Protein AF-0000000083104602 (afdb_homodimer)

Sequence (356 aa):
MKKVLLKNNNKLLIRETRKEDAKKLINYIQEISVQSDFLTFGRGEFNISVEDEEKMLENILNSNNNLNIIALIDNKIVGNLTFRGGHRPRIKHTGEFGVSVLKEYWCIGIGKELVKHLITWAEDGDIIKKINLRVREDNTKAIELYKKLGFKKEGIITRDLYLNGKYYSSIQMGLELDMKKVLLKNNNKLLIRETRKEDAKKLINYIQEISVQSDFLTFGRGEFNISVEDEEKMLENILNSNNNLNIIALIDNKIVGNLTFRGGHRPRIKHTGEFGVSVLKEYWCIGIGKELVKHLITWAEDGDIIKKINLRVREDNTKAIELYKKLGFKKEGIITRDLYLNGKYYSSIQMGLELD

Solvent-accessible surface area (backbone atoms only — not comparable to full-atom values): 19112 Å² total; per-residue (Å²): 124,45,79,41,77,37,82,85,69,45,61,35,38,37,37,70,61,50,49,85,43,28,57,61,48,52,53,44,52,58,54,42,20,72,68,43,89,83,52,70,48,43,71,84,63,78,81,72,52,56,67,56,41,22,54,48,40,45,53,34,66,74,38,87,50,36,45,47,34,36,30,26,48,94,86,36,73,47,29,39,36,42,36,48,34,38,93,36,85,29,26,31,34,25,32,39,44,51,73,51,60,37,70,94,57,59,94,44,52,56,68,59,53,54,51,50,48,52,52,50,53,34,65,76,43,90,52,50,36,27,48,32,37,71,40,52,65,82,46,55,71,60,52,51,51,42,44,74,72,60,34,39,83,33,32,49,43,70,55,52,34,46,56,95,93,38,70,35,38,23,33,33,31,37,35,80,50,135,122,46,79,42,78,38,82,87,69,46,61,35,37,37,36,71,61,49,47,87,43,26,59,62,49,54,53,44,52,56,55,43,20,73,67,42,88,83,53,70,49,43,71,83,63,76,82,73,53,55,69,57,42,22,52,49,41,46,54,33,67,74,39,86,52,35,45,46,35,35,30,26,48,93,86,35,75,46,30,42,39,43,36,48,32,39,93,36,84,30,28,32,35,22,33,40,44,53,75,51,61,38,71,95,56,59,92,45,53,56,69,58,55,53,52,50,47,52,53,51,53,34,65,73,41,91,52,48,37,28,46,30,37,71,41,51,64,83,43,54,70,60,52,52,51,41,42,76,74,60,35,38,83,32,32,48,43,69,53,54,34,46,56,95,93,38,71,36,38,23,33,31,32,38,32,81,52,133

Organism: NCBI:txid1720316

Structure (mmCIF, N/CA/C/O backbone):
data_AF-0000000083104602-model_v1
#
loop_
_entity.id
_entity.type
_entity.pdbx_description
1 polymer N-acetyltransferase
#
loop_
_atom_site.group_PDB
_atom_site.id
_atom_site.type_symbol
_atom_site.label_atom_id
_atom_site.label_alt_id
_atom_site.label_comp_id
_atom_site.label_asym_id
_atom_site.label_entity_id
_atom_site.label_seq_id
_atom_site.pdbx_PDB_ins_code
_atom_site.Cartn_x
_atom_site.Cartn_y
_atom_site.Cartn_z
_atom_site.occupancy
_atom_site.B_iso_or_equiv
_atom_site.auth_seq_id
_atom_site.auth_comp_id
_atom_site.auth_asym_id
_atom_site.auth_atom_id
_atom_site.pdbx_PDB_model_num
ATOM 1 N N . MET A 1 1 ? 14.141 -17.469 -18.375 1 73.38 1 MET A N 1
ATOM 2 C CA . MET A 1 1 ? 13.219 -18.594 -18.5 1 73.38 1 MET A CA 1
ATOM 3 C C . MET A 1 1 ? 13.734 -19.812 -17.734 1 73.38 1 MET A C 1
ATOM 5 O O . MET A 1 1 ? 14.93 -20.109 -17.781 1 73.38 1 MET A O 1
ATOM 9 N N . LYS A 1 2 ? 12.859 -20.312 -16.75 1 81.81 2 LYS A N 1
ATOM 10 C CA . LYS A 1 2 ? 13.258 -21.453 -15.922 1 81.81 2 LYS A CA 1
ATOM 11 C C . LYS A 1 2 ? 12.312 -22.625 -16.109 1 81.81 2 LYS A C 1
ATOM 13 O O . LYS A 1 2 ? 11.094 -22.453 -16.156 1 81.81 2 LYS A O 1
ATOM 18 N N . LYS A 1 3 ? 12.883 -23.75 -16.344 1 82.62 3 LYS A N 1
ATOM 19 C CA . LYS A 1 3 ? 12.109 -24.984 -16.438 1 82.62 3 LYS A CA 1
ATOM 20 C C . LYS A 1 3 ? 12.281 -25.828 -15.188 1 82.62 3 LYS A C 1
ATOM 22 O O . LYS A 1 3 ? 13.398 -25.984 -14.688 1 82.62 3 LYS A O 1
ATOM 27 N N . VAL A 1 4 ? 11.125 -26.172 -14.664 1 84.06 4 VAL A N 1
ATOM 28 C CA . VAL A 1 4 ? 11.156 -26.953 -13.43 1 84.06 4 VAL A CA 1
ATOM 29 C C . VAL A 1 4 ? 10.273 -28.188 -13.57 1 84.06 4 VAL A C 1
ATOM 31 O O . VAL A 1 4 ? 9.18 -28.125 -14.141 1 84.06 4 VAL A O 1
ATOM 34 N N . LEU A 1 5 ? 10.797 -29.297 -13.156 1 80.25 5 LEU A N 1
ATOM 35 C CA . LEU A 1 5 ? 9.992 -30.516 -13.078 1 80.25 5 LEU A CA 1
ATOM 36 C C . LEU A 1 5 ? 9.211 -30.562 -11.766 1 80.25 5 LEU A C 1
ATOM 38 O O . LEU A 1 5 ? 9.805 -30.516 -10.688 1 80.25 5 LEU A O 1
ATOM 42 N N . LEU A 1 6 ? 7.922 -30.703 -11.844 1 83.44 6 LEU A N 1
ATOM 43 C CA . LEU A 1 6 ? 7.051 -30.656 -10.672 1 83.44 6 LEU A CA 1
ATOM 44 C C . LEU A 1 6 ? 6.922 -32.031 -10.031 1 83.44 6 LEU A C 1
ATOM 46 O O . LEU A 1 6 ? 7.438 -33.031 -10.562 1 83.44 6 LEU A O 1
ATOM 50 N N . LYS A 1 7 ? 6.246 -32.062 -8.891 1 74.81 7 LYS A N 1
ATOM 51 C CA . LYS A 1 7 ? 6.051 -33.312 -8.148 1 74.81 7 LYS A CA 1
ATOM 52 C C . LYS A 1 7 ? 5.234 -34.312 -8.961 1 74.81 7 LYS A C 1
ATOM 54 O O . LYS A 1 7 ? 5.41 -35.531 -8.82 1 74.81 7 LYS A O 1
ATOM 59 N N . ASN A 1 8 ? 4.375 -33.844 -9.906 1 75.62 8 ASN A N 1
ATOM 60 C CA . ASN A 1 8 ? 3.537 -34.75 -10.695 1 75.62 8 ASN A CA 1
ATOM 61 C C . ASN A 1 8 ? 4.156 -35.031 -12.055 1 75.62 8 ASN A C 1
ATOM 63 O O . ASN A 1 8 ? 3.477 -35.562 -12.953 1 75.62 8 ASN A O 1
ATOM 67 N N . ASN A 1 9 ? 5.355 -34.562 -12.281 1 77.44 9 ASN A N 1
ATOM 68 C CA . ASN A 1 9 ? 6.168 -34.844 -13.461 1 77.44 9 ASN A CA 1
ATOM 69 C C . ASN A 1 9 ? 5.828 -33.906 -14.617 1 77.44 9 ASN A C 1
ATOM 71 O O . ASN A 1 9 ? 6.27 -34.125 -15.75 1 77.44 9 ASN A O 1
ATOM 75 N N . ASN A 1 10 ? 5.02 -32.969 -14.289 1 83.06 10 ASN A N 1
ATOM 76 C CA . ASN A 1 10 ? 4.777 -31.938 -15.297 1 83.06 10 ASN A CA 1
ATOM 77 C C . ASN A 1 10 ? 5.945 -30.969 -15.398 1 83.06 10 ASN A C 1
ATOM 79 O O . ASN A 1 10 ? 6.609 -30.688 -14.398 1 83.06 10 ASN A O 1
ATOM 83 N N . LYS A 1 11 ? 6.098 -30.562 -16.672 1 89.31 11 LYS A N 1
ATOM 84 C CA . LYS A 1 11 ? 7.133 -29.547 -16.906 1 89.31 11 LYS A CA 1
ATOM 85 C C . LYS A 1 11 ? 6.582 -28.141 -16.703 1 89.31 11 LYS A C 1
ATOM 87 O O . LYS A 1 11 ? 5.621 -27.75 -17.375 1 89.31 11 LYS A O 1
ATOM 92 N N . LEU A 1 12 ? 7.133 -27.484 -15.82 1 94 12 LEU A N 1
ATOM 93 C CA . LEU A 1 12 ? 6.734 -26.125 -15.5 1 94 12 LEU A CA 1
ATOM 94 C C . LEU A 1 12 ? 7.707 -25.125 -16.109 1 94 12 LEU A C 1
ATOM 96 O O . LEU A 1 12 ? 8.922 -25.25 -15.961 1 94 12 LEU A O 1
ATOM 100 N N . LEU A 1 13 ? 7.16 -24.203 -16.891 1 96.19 13 LEU A N 1
ATOM 101 C CA . LEU A 1 13 ? 7.941 -23.078 -17.406 1 96.19 13 LEU A CA 1
ATOM 102 C C . LEU A 1 13 ? 7.59 -21.781 -16.672 1 96.19 13 LEU A C 1
ATOM 104 O O . LEU A 1 13 ? 6.41 -21.453 -16.547 1 96.19 13 LEU A O 1
ATOM 108 N N . ILE A 1 14 ? 8.602 -21.109 -16.125 1 97.88 14 ILE A N 1
ATOM 109 C CA . ILE A 1 14 ? 8.406 -19.797 -15.492 1 97.88 14 ILE A CA 1
ATOM 110 C C . ILE A 1 14 ? 9.156 -18.734 -16.281 1 97.88 14 ILE A C 1
ATOM 112 O O . ILE A 1 14 ? 10.336 -18.891 -16.578 1 97.88 14 ILE A O 1
ATOM 116 N N . ARG A 1 15 ? 8.477 -17.688 -16.625 1 97.5 15 ARG A N 1
ATOM 117 C CA . ARG A 1 15 ? 9.117 -16.594 -17.344 1 97.5 15 ARG A CA 1
ATOM 118 C C . ARG A 1 15 ? 8.422 -15.266 -17.047 1 97.5 15 ARG A C 1
ATOM 120 O O . ARG A 1 15 ? 7.305 -15.242 -16.531 1 97.5 15 ARG A O 1
ATOM 127 N N . GLU A 1 16 ? 9.086 -14.18 -17.375 1 97.94 16 GLU A N 1
ATOM 128 C CA . GLU A 1 16 ? 8.477 -12.852 -17.297 1 97.94 16 GLU A CA 1
ATOM 129 C C . GLU A 1 16 ? 7.367 -12.688 -18.328 1 97.94 16 GLU A C 1
ATOM 131 O O . GLU A 1 16 ? 7.41 -13.305 -19.391 1 97.94 16 GLU A O 1
ATOM 136 N N . THR A 1 17 ? 6.422 -11.906 -17.984 1 98.19 17 THR A N 1
ATOM 137 C CA . THR A 1 17 ? 5.32 -11.633 -18.891 1 98.19 17 THR A CA 1
ATOM 138 C C . THR A 1 17 ? 5.777 -10.719 -20.031 1 98.19 17 THR A C 1
ATOM 140 O O . THR A 1 17 ? 6.734 -9.961 -19.875 1 98.19 17 THR A O 1
ATOM 143 N N . ARG A 1 18 ? 5.137 -10.922 -21.172 1 96.62 18 ARG A N 1
ATOM 144 C CA . ARG A 1 18 ? 5.242 -10.039 -22.328 1 96.62 18 ARG A CA 1
ATOM 145 C C . ARG A 1 18 ? 3.895 -9.398 -22.656 1 96.62 18 ARG A C 1
ATOM 147 O O . ARG A 1 18 ? 2.854 -9.852 -22.172 1 96.62 18 ARG A O 1
ATOM 154 N N . LYS A 1 19 ? 4.023 -8.32 -23.422 1 96.56 19 LYS A N 1
ATOM 155 C CA . LYS A 1 19 ? 2.797 -7.605 -23.781 1 96.56 19 LYS A CA 1
ATOM 156 C C . LYS A 1 19 ? 1.779 -8.547 -24.422 1 96.56 19 LYS A C 1
ATOM 158 O O . LYS A 1 19 ? 0.574 -8.398 -24.203 1 96.56 19 LYS A O 1
ATOM 163 N N . GLU A 1 20 ? 2.209 -9.539 -25.141 1 96.94 20 GLU A N 1
ATOM 164 C CA . GLU A 1 20 ? 1.352 -10.461 -25.875 1 96.94 20 GLU A CA 1
ATOM 165 C C . GLU A 1 20 ? 0.63 -11.414 -24.938 1 96.94 20 GLU A C 1
ATOM 167 O O . GLU A 1 20 ? -0.322 -12.094 -25.328 1 96.94 20 GLU A O 1
ATOM 172 N N . ASP A 1 21 ? 1.044 -11.484 -23.688 1 98 21 ASP A N 1
ATOM 173 C CA . ASP A 1 21 ? 0.425 -12.367 -22.719 1 98 21 ASP A CA 1
ATOM 174 C C . ASP A 1 21 ? -0.833 -11.734 -22.125 1 98 21 ASP A C 1
ATOM 176 O O . ASP A 1 21 ? -1.572 -12.383 -21.375 1 98 21 ASP A O 1
ATOM 180 N N . ALA A 1 22 ? -1.147 -10.492 -22.453 1 98.12 22 ALA A N 1
ATOM 181 C CA . ALA A 1 22 ? -2.152 -9.68 -21.766 1 98.12 22 ALA A CA 1
ATOM 182 C C . ALA A 1 22 ? -3.504 -10.383 -21.75 1 98.12 22 ALA A C 1
ATOM 184 O O . ALA A 1 22 ? -4.109 -10.547 -20.688 1 98.12 22 ALA A O 1
ATOM 185 N N . LYS A 1 23 ? -3.955 -10.844 -22.875 1 97.56 23 LYS A N 1
ATOM 186 C CA . LYS A 1 23 ? -5.27 -11.477 -22.953 1 97.56 23 LYS A CA 1
ATOM 187 C C . LYS A 1 23 ? -5.324 -12.758 -22.125 1 97.56 23 LYS A C 1
ATOM 189 O O . LYS A 1 23 ? -6.27 -12.969 -21.359 1 97.56 23 LYS A O 1
ATOM 194 N N . LYS A 1 24 ? -4.34 -13.617 -22.266 1 98 24 LYS A N 1
ATOM 195 C CA . LYS A 1 24 ? -4.285 -14.867 -21.516 1 98 24 LYS A CA 1
ATOM 196 C C . LYS A 1 24 ? -4.219 -14.602 -20.016 1 98 24 LYS A C 1
ATOM 198 O O . LYS A 1 24 ? -4.801 -15.352 -19.219 1 98 24 LYS A O 1
ATOM 203 N N . LEU A 1 25 ? -3.496 -13.578 -19.688 1 97.88 25 LEU A N 1
ATOM 204 C CA . LEU A 1 25 ? -3.359 -13.234 -18.281 1 97.88 25 LEU A CA 1
ATOM 205 C C . LEU A 1 25 ? -4.688 -12.75 -17.703 1 97.88 25 LEU A C 1
ATOM 207 O O . LEU A 1 25 ? -5.059 -13.125 -16.594 1 97.88 25 LEU A O 1
ATOM 211 N N . ILE A 1 26 ? -5.406 -11.93 -18.438 1 97 26 ILE A N 1
ATOM 212 C CA . ILE A 1 26 ? -6.719 -11.461 -18.016 1 97 26 ILE A CA 1
ATOM 213 C C . ILE A 1 26 ? -7.648 -12.656 -17.812 1 97 26 ILE A C 1
ATOM 215 O O . ILE A 1 26 ? -8.359 -12.727 -16.797 1 97 26 ILE A O 1
ATOM 219 N N . ASN A 1 27 ? -7.648 -13.625 -18.719 1 96.31 27 ASN A N 1
ATOM 220 C CA . ASN A 1 27 ? -8.453 -14.836 -18.578 1 96.31 27 ASN A CA 1
ATOM 221 C C . ASN A 1 27 ? -8.078 -15.625 -17.328 1 96.31 27 ASN A C 1
ATOM 223 O O . ASN A 1 27 ? -8.953 -16.125 -16.625 1 96.31 27 ASN A O 1
ATOM 227 N N . TYR A 1 28 ? -6.844 -15.734 -17.156 1 97.5 28 TYR A N 1
ATOM 228 C CA . TYR A 1 28 ? -6.332 -16.422 -15.977 1 97.5 28 TYR A CA 1
ATOM 229 C C . TYR A 1 28 ? -6.848 -15.766 -14.703 1 97.5 28 TYR A C 1
ATOM 231 O O . TYR A 1 28 ? -7.32 -16.453 -13.789 1 97.5 28 TYR A O 1
ATOM 239 N N . ILE A 1 29 ? -6.723 -14.438 -14.594 1 96.62 29 ILE A N 1
ATOM 240 C CA . ILE A 1 29 ? -7.121 -13.68 -13.414 1 96.62 29 ILE A CA 1
ATOM 241 C C . ILE A 1 29 ? -8.617 -13.852 -13.18 1 96.62 29 ILE A C 1
ATOM 243 O O . ILE A 1 29 ? -9.055 -14.016 -12.039 1 96.62 29 ILE A O 1
ATOM 247 N N . GLN A 1 30 ? -9.398 -13.844 -14.211 1 94.25 30 GLN A N 1
ATOM 248 C CA . GLN A 1 30 ? -10.836 -14.07 -14.094 1 94.25 30 GLN A CA 1
ATOM 249 C C . GLN A 1 30 ? -11.125 -15.453 -13.531 1 94.25 30 GLN A C 1
ATOM 251 O O . GLN A 1 30 ? -12.023 -15.617 -12.695 1 94.25 30 GLN A O 1
ATOM 256 N N . GLU A 1 31 ? -10.367 -16.391 -13.938 1 95.31 31 GLU A N 1
ATOM 257 C CA . GLU A 1 31 ? -10.57 -17.766 -13.484 1 95.31 31 GLU A CA 1
ATOM 258 C C . GLU A 1 31 ? -10.234 -17.922 -12 1 95.31 31 GLU A C 1
ATOM 260 O O . GLU A 1 31 ? -10.992 -18.531 -11.242 1 95.31 31 GLU A O 1
ATOM 265 N N . ILE A 1 32 ? -9.148 -17.359 -11.602 1 95.38 32 ILE A N 1
ATOM 266 C CA . ILE A 1 32 ? -8.719 -17.547 -10.219 1 95.38 32 ILE A CA 1
ATOM 267 C C . ILE A 1 32 ? -9.625 -16.734 -9.289 1 95.38 32 ILE A C 1
ATOM 269 O O . ILE A 1 32 ? -9.75 -17.062 -8.109 1 95.38 32 ILE A O 1
ATOM 273 N N . SER A 1 33 ? -10.266 -15.688 -9.805 1 93.44 33 SER A N 1
ATOM 274 C CA . SER A 1 33 ? -11.086 -14.789 -9.008 1 93.44 33 SER A CA 1
ATOM 275 C C . SER A 1 33 ? -12.281 -15.516 -8.406 1 93.44 33 SER A C 1
ATOM 277 O O . SER A 1 33 ? -12.867 -15.062 -7.422 1 93.44 33 SER A O 1
ATOM 279 N N . VAL A 1 34 ? -12.609 -16.688 -8.914 1 92.69 34 VAL A N 1
ATOM 280 C CA . VAL A 1 34 ? -13.766 -17.422 -8.414 1 92.69 34 VAL A CA 1
ATOM 281 C C . VAL A 1 34 ? -13.297 -18.703 -7.707 1 92.69 34 VAL A C 1
ATOM 283 O O . VAL A 1 34 ? -14.117 -19.5 -7.254 1 92.69 34 VAL A O 1
ATOM 286 N N . GLN A 1 35 ? -11.992 -18.891 -7.684 1 92.31 35 GLN A N 1
ATOM 287 C CA . GLN A 1 35 ? -11.477 -20.141 -7.145 1 92.31 35 GLN A CA 1
ATOM 288 C C . GLN A 1 35 ? -10.891 -19.938 -5.75 1 92.31 35 GLN A C 1
ATOM 290 O O . GLN A 1 35 ? -10.641 -20.906 -5.027 1 92.31 35 GLN A O 1
ATOM 295 N N . SER A 1 36 ? -10.664 -18.703 -5.402 1 87.75 36 SER A N 1
ATOM 296 C CA . SER A 1 36 ? -9.945 -18.469 -4.152 1 87.75 36 SER A CA 1
ATOM 297 C C . SER A 1 36 ? -10.547 -17.297 -3.389 1 87.75 36 SER A C 1
ATOM 299 O O . SER A 1 36 ? -10.797 -16.234 -3.967 1 87.75 36 SER A O 1
ATOM 301 N N . ASP A 1 37 ? -10.656 -17.438 -2.064 1 89 37 ASP A N 1
ATOM 302 C CA . ASP A 1 37 ? -11.141 -16.375 -1.193 1 89 37 ASP A CA 1
ATOM 303 C C . ASP A 1 37 ? -9.984 -15.609 -0.559 1 89 37 ASP A C 1
ATOM 305 O O . ASP A 1 37 ? -10.195 -14.742 0.285 1 89 37 ASP A O 1
ATOM 309 N N . PHE A 1 38 ? -8.805 -15.883 -1 1 91.81 38 PHE A N 1
ATOM 310 C CA . PHE A 1 38 ? -7.629 -15.281 -0.377 1 91.81 38 PHE A CA 1
ATOM 311 C C . PHE A 1 38 ? -7.137 -14.094 -1.192 1 91.81 38 PHE A C 1
ATOM 313 O O . PHE A 1 38 ? -6.18 -13.422 -0.801 1 91.81 38 PHE A O 1
ATOM 320 N N . LEU A 1 39 ? -7.789 -13.828 -2.264 1 92.69 39 LEU A N 1
ATOM 321 C CA . LEU A 1 39 ? -7.414 -12.711 -3.117 1 92.69 39 LEU A CA 1
ATOM 322 C C . LEU A 1 39 ? -8.156 -11.438 -2.707 1 92.69 39 LEU A C 1
ATOM 324 O O . LEU A 1 39 ? -9.242 -11.508 -2.127 1 92.69 39 LEU A O 1
ATOM 328 N N . THR A 1 40 ? -7.609 -10.312 -3.084 1 93.44 40 THR A N 1
ATOM 329 C CA . THR A 1 40 ? -8.211 -9.031 -2.736 1 93.44 40 THR A CA 1
ATOM 330 C C . THR A 1 40 ? -9.367 -8.703 -3.676 1 93.44 40 THR A C 1
ATOM 332 O O . THR A 1 40 ? -10.023 -7.668 -3.523 1 93.44 40 THR A O 1
ATOM 335 N N . PHE A 1 41 ? -9.586 -9.516 -4.664 1 91.62 41 PHE A N 1
ATOM 336 C CA . PHE A 1 41 ? -10.664 -9.297 -5.629 1 91.62 41 PHE A CA 1
ATOM 337 C C . PHE A 1 41 ? -11.43 -10.586 -5.883 1 91.62 41 PHE A C 1
ATOM 339 O O . PHE A 1 41 ? -10.891 -11.688 -5.715 1 91.62 41 PHE A O 1
ATOM 346 N N . GLY A 1 42 ? -12.688 -10.43 -6.266 1 90.12 42 GLY A N 1
ATOM 347 C CA . GLY A 1 42 ? -13.539 -11.547 -6.629 1 90.12 42 GLY A CA 1
ATOM 348 C C . GLY A 1 42 ? -14.023 -11.484 -8.07 1 90.12 42 GLY A C 1
ATOM 349 O O . GLY A 1 42 ? -13.445 -10.766 -8.891 1 90.12 42 GLY A O 1
ATOM 350 N N . ARG A 1 43 ? -15 -12.289 -8.242 1 86.56 43 ARG A N 1
ATOM 351 C CA . ARG A 1 43 ? -15.547 -12.422 -9.594 1 86.56 43 ARG A CA 1
ATOM 352 C C . ARG A 1 43 ? -15.977 -11.062 -10.141 1 86.56 43 ARG A C 1
ATOM 354 O O . ARG A 1 43 ? -16.719 -10.336 -9.492 1 86.56 43 ARG A O 1
ATOM 361 N N . GLY A 1 44 ? -15.445 -10.711 -11.297 1 87.06 44 GLY A N 1
ATOM 362 C CA . GLY A 1 44 ? -15.906 -9.523 -12 1 87.06 44 GLY A CA 1
ATOM 363 C C . GLY A 1 44 ? -15.297 -8.242 -11.461 1 87.06 44 GLY A C 1
ATOM 364 O O . GLY A 1 44 ? -15.648 -7.145 -11.906 1 87.06 44 GLY A O 1
ATOM 365 N N . GLU A 1 45 ? -14.445 -8.344 -10.547 1 88.25 45 GLU A N 1
ATOM 366 C CA . GLU A 1 45 ? -13.906 -7.148 -9.914 1 88.25 45 GLU A CA 1
ATOM 367 C C . GLU A 1 45 ? -12.617 -6.695 -10.594 1 88.25 45 GLU A C 1
ATOM 369 O O . GLU A 1 45 ? -12.133 -5.59 -10.352 1 88.25 45 GLU A O 1
ATOM 374 N N . PHE A 1 46 ? -12.117 -7.539 -11.367 1 85.5 46 PHE A N 1
ATOM 375 C CA . PHE A 1 46 ? -10.945 -7.184 -12.148 1 85.5 46 PHE A CA 1
ATOM 376 C C . PHE A 1 46 ? -11.336 -6.809 -13.578 1 85.5 46 PHE A C 1
ATOM 378 O O . PHE A 1 46 ? -11.406 -7.672 -14.453 1 85.5 46 PHE A O 1
ATOM 385 N N . ASN A 1 47 ? -11.555 -5.543 -13.773 1 87.62 47 ASN A N 1
ATOM 386 C CA . ASN A 1 47 ? -12.008 -5.055 -15.07 1 87.62 47 ASN A CA 1
ATOM 387 C C . ASN A 1 47 ? -10.945 -4.195 -15.75 1 87.62 47 ASN A C 1
ATOM 389 O O . ASN A 1 47 ? -10.875 -2.986 -15.508 1 87.62 47 ASN A O 1
ATOM 393 N N . ILE A 1 48 ? -10.18 -4.766 -16.547 1 92.25 48 ILE A N 1
ATOM 394 C CA . ILE A 1 48 ? -9.133 -4.07 -17.281 1 92.25 48 ILE A CA 1
ATOM 395 C C . ILE A 1 48 ? -9.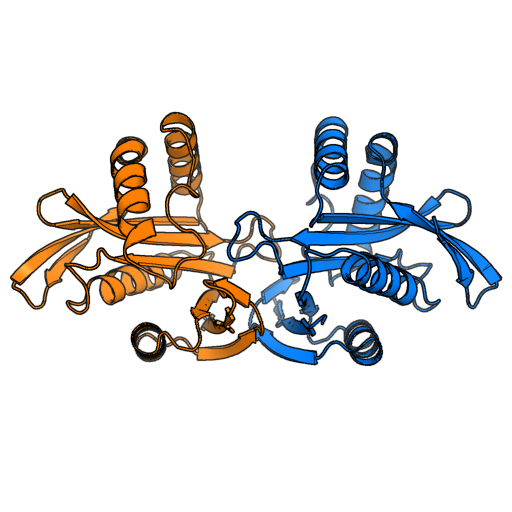188 -4.477 -18.766 1 92.25 48 ILE A C 1
ATOM 397 O O . ILE A 1 48 ? -9.398 -5.648 -19.078 1 92.25 48 ILE A O 1
ATOM 401 N N . SER A 1 49 ? -9.031 -3.568 -19.672 1 96.06 49 SER A N 1
ATOM 402 C CA . SER A 1 49 ? -8.977 -3.885 -21.094 1 96.06 49 SER A CA 1
ATOM 403 C C . SER A 1 49 ? -7.66 -4.562 -21.453 1 96.06 49 SER A C 1
ATOM 405 O O . SER A 1 49 ? -6.664 -4.422 -20.75 1 96.06 49 SER A O 1
ATOM 407 N N . VAL A 1 50 ? -7.688 -5.262 -22.547 1 97.25 50 VAL A N 1
ATOM 408 C CA . VAL A 1 50 ? -6.473 -5.902 -23.047 1 97.25 50 VAL A CA 1
ATOM 409 C C . VAL A 1 50 ? -5.406 -4.848 -23.328 1 97.25 50 VAL A C 1
ATOM 411 O O . VAL A 1 50 ? -4.234 -5.035 -22.984 1 97.25 50 VAL A O 1
ATOM 414 N N . GLU A 1 51 ? -5.793 -3.721 -23.844 1 97.69 51 GLU A N 1
ATOM 415 C CA . GLU A 1 51 ? -4.867 -2.633 -24.156 1 97.69 51 GLU A CA 1
ATOM 416 C C . GLU A 1 51 ? -4.234 -2.068 -22.891 1 97.69 51 GLU A C 1
ATOM 418 O O . GLU A 1 51 ? -3.027 -1.82 -22.844 1 97.69 51 GLU A O 1
ATOM 423 N N . ASP A 1 52 ? -5.012 -1.874 -21.922 1 97 52 ASP A N 1
ATOM 424 C CA . ASP A 1 52 ? -4.504 -1.36 -20.641 1 97 52 ASP A CA 1
ATOM 425 C C . ASP A 1 52 ? -3.539 -2.35 -20 1 97 52 ASP A C 1
ATOM 427 O O . ASP A 1 52 ? -2.51 -1.951 -19.453 1 97 52 ASP A O 1
ATOM 431 N N . GLU A 1 53 ? -3.934 -3.602 -20.062 1 97.19 53 GLU A N 1
ATOM 432 C CA . GLU A 1 53 ? -3.059 -4.637 -19.516 1 97.19 53 GLU A CA 1
ATOM 433 C C . GLU A 1 53 ? -1.731 -4.684 -20.281 1 97.19 53 GLU A C 1
ATOM 435 O O . GLU A 1 53 ? -0.671 -4.84 -19.672 1 97.19 53 GLU A O 1
ATOM 440 N N . GLU A 1 54 ? -1.779 -4.566 -21.562 1 98.12 54 GLU A N 1
ATOM 441 C CA . GLU A 1 54 ? -0.564 -4.535 -22.375 1 98.12 54 GLU A CA 1
ATOM 442 C C . GLU A 1 54 ? 0.365 -3.408 -21.922 1 98.12 54 GLU A C 1
ATOM 444 O O . GLU A 1 54 ? 1.568 -3.617 -21.766 1 98.12 54 GLU A O 1
ATOM 449 N N . LYS A 1 55 ? -0.218 -2.275 -21.766 1 97.62 55 LYS A N 1
ATOM 450 C CA . LYS A 1 55 ? 0.565 -1.119 -21.328 1 97.62 55 LYS A CA 1
ATOM 451 C C . LYS A 1 55 ? 1.187 -1.355 -19.969 1 97.62 55 LYS A C 1
ATOM 453 O O . LYS A 1 55 ? 2.348 -1.009 -19.734 1 97.62 55 LYS A O 1
ATOM 458 N N . MET A 1 56 ? 0.401 -1.932 -19.141 1 97.19 56 MET A N 1
ATOM 459 C CA . MET A 1 56 ? 0.889 -2.229 -17.797 1 97.19 56 MET A CA 1
ATOM 460 C C . MET A 1 56 ? 2.059 -3.205 -17.844 1 97.19 56 MET A C 1
ATOM 462 O O . MET A 1 56 ? 3.082 -2.988 -17.188 1 97.19 56 MET A O 1
ATOM 466 N N . LEU A 1 57 ? 1.891 -4.273 -18.594 1 98.06 57 LEU A N 1
ATOM 467 C CA . LEU A 1 57 ? 2.941 -5.277 -18.703 1 98.06 57 LEU A CA 1
ATOM 468 C C . LEU A 1 57 ? 4.207 -4.672 -19.297 1 98.06 57 LEU A C 1
ATOM 470 O O . LEU A 1 57 ? 5.316 -5 -18.875 1 98.06 57 LEU A O 1
ATOM 474 N N . GLU A 1 58 ? 4.086 -3.779 -20.203 1 97.5 58 GLU A N 1
ATOM 475 C CA . GLU A 1 58 ? 5.234 -3.102 -20.812 1 97.5 58 GLU A CA 1
ATOM 476 C C . GLU A 1 58 ? 5.953 -2.225 -19.781 1 97.5 58 GLU A C 1
ATOM 478 O O . GLU A 1 58 ? 7.184 -2.201 -19.734 1 97.5 58 GLU A O 1
ATOM 483 N N . ASN A 1 59 ? 5.172 -1.507 -19.031 1 97.19 59 ASN A N 1
ATOM 484 C CA . ASN A 1 59 ? 5.758 -0.668 -17.984 1 97.19 59 ASN A CA 1
ATOM 485 C C . ASN A 1 59 ? 6.547 -1.496 -16.984 1 97.19 59 ASN A C 1
ATOM 487 O O . ASN A 1 59 ? 7.625 -1.087 -16.547 1 97.19 59 ASN A O 1
ATOM 491 N N . ILE A 1 60 ? 5.969 -2.617 -16.625 1 97.5 60 ILE A N 1
ATOM 492 C CA . ILE A 1 60 ? 6.633 -3.502 -15.68 1 97.5 60 ILE A CA 1
ATOM 493 C C . ILE A 1 60 ? 7.938 -4.016 -16.281 1 97.5 60 ILE A C 1
ATOM 495 O O . ILE A 1 60 ? 8.977 -4.027 -15.602 1 97.5 60 ILE A O 1
ATOM 499 N N . LEU A 1 61 ? 7.879 -4.422 -17.5 1 95.31 61 LEU A N 1
ATOM 500 C CA . LEU A 1 61 ? 9.047 -4.965 -18.188 1 95.31 61 LEU A CA 1
ATOM 501 C C . LEU A 1 61 ? 10.164 -3.93 -18.266 1 95.31 61 LEU A C 1
ATOM 503 O O . LEU A 1 61 ? 11.344 -4.285 -18.25 1 95.31 61 LEU A O 1
ATOM 507 N N . ASN A 1 62 ? 9.82 -2.707 -18.281 1 95.5 62 ASN A N 1
ATOM 508 C CA . ASN A 1 62 ? 10.797 -1.627 -18.422 1 95.5 62 ASN A CA 1
ATOM 509 C C . ASN A 1 62 ? 11.242 -1.103 -17.062 1 95.5 62 ASN A C 1
ATOM 511 O O . ASN A 1 62 ? 12.016 -0.148 -16.969 1 95.5 62 ASN A O 1
ATOM 515 N N . SER A 1 63 ? 10.789 -1.713 -16.078 1 96.31 63 SER A N 1
ATOM 516 C CA . SER A 1 63 ? 11.156 -1.3 -14.734 1 96.31 63 SER A CA 1
ATOM 517 C C . SER A 1 63 ? 12.219 -2.217 -14.141 1 96.31 63 SER A C 1
ATOM 519 O O . SER A 1 63 ? 12.344 -3.375 -14.547 1 96.31 63 SER A O 1
ATOM 521 N N . ASN A 1 64 ? 12.883 -1.693 -13.164 1 95.56 64 ASN A N 1
ATOM 522 C CA . ASN A 1 64 ? 13.93 -2.492 -12.531 1 95.56 64 ASN A CA 1
ATOM 523 C C . ASN A 1 64 ? 13.539 -2.898 -11.117 1 95.56 64 ASN A C 1
ATOM 525 O O . ASN A 1 64 ? 14.312 -3.559 -10.422 1 95.56 64 ASN A O 1
ATOM 529 N N . ASN A 1 65 ? 12.383 -2.514 -10.695 1 98.25 65 ASN A N 1
ATOM 530 C CA . ASN A 1 65 ? 11.977 -2.896 -9.344 1 98.25 65 ASN A CA 1
ATOM 531 C C . ASN A 1 65 ? 10.539 -3.416 -9.32 1 98.25 65 ASN A C 1
ATOM 533 O O . ASN A 1 65 ? 9.898 -3.428 -8.266 1 98.25 65 ASN A O 1
ATOM 537 N N . ASN A 1 66 ? 9.984 -3.705 -10.461 1 98.69 66 ASN A N 1
ATOM 538 C CA . ASN A 1 66 ? 8.734 -4.43 -10.625 1 98.69 66 ASN A CA 1
ATOM 539 C C . ASN A 1 66 ? 8.938 -5.738 -11.375 1 98.69 66 ASN A C 1
ATOM 541 O O . ASN A 1 66 ? 9.828 -5.84 -12.227 1 98.69 66 ASN A O 1
ATOM 545 N N . LEU A 1 67 ? 8.125 -6.684 -11.078 1 98.56 67 LEU A N 1
ATOM 546 C CA . LEU A 1 67 ? 8.242 -7.992 -11.719 1 98.56 67 LEU A CA 1
ATOM 547 C C . LEU A 1 67 ? 6.871 -8.625 -11.922 1 98.56 67 LEU A C 1
ATOM 549 O O . LEU A 1 67 ? 6.016 -8.562 -11.039 1 98.56 67 LEU A O 1
ATOM 553 N N . ASN A 1 68 ? 6.613 -9.102 -13.016 1 98.75 68 ASN A N 1
ATOM 554 C CA . ASN A 1 68 ? 5.461 -9.938 -13.328 1 98.75 68 ASN A CA 1
ATOM 555 C C . ASN A 1 68 ? 5.875 -11.203 -14.07 1 98.75 68 ASN A C 1
ATOM 557 O O . ASN A 1 68 ? 6.402 -11.141 -15.18 1 98.75 68 ASN A O 1
ATOM 561 N N . ILE A 1 69 ? 5.605 -12.352 -13.422 1 98.69 69 ILE A N 1
ATOM 562 C CA . ILE A 1 69 ? 5.996 -13.625 -14.023 1 98.69 69 ILE A CA 1
ATOM 563 C C . ILE A 1 69 ? 4.793 -14.562 -14.07 1 98.69 69 ILE A C 1
ATOM 565 O O . ILE A 1 69 ? 3.869 -14.438 -13.266 1 98.69 69 ILE A O 1
ATOM 569 N N . ILE A 1 70 ? 4.871 -15.469 -15.008 1 98.69 70 ILE A N 1
ATOM 570 C CA . ILE A 1 70 ? 3.826 -16.469 -15.164 1 98.69 70 ILE A CA 1
ATOM 571 C C . ILE A 1 70 ? 4.445 -17.859 -15.164 1 98.69 70 ILE A C 1
ATOM 573 O O . ILE A 1 70 ? 5.602 -18.047 -15.555 1 98.69 70 ILE A O 1
ATOM 577 N N . ALA A 1 71 ? 3.701 -18.797 -14.633 1 98.38 71 ALA A N 1
ATOM 578 C CA . ALA A 1 71 ? 3.986 -20.219 -14.703 1 98.38 71 ALA A CA 1
ATOM 579 C C . ALA A 1 71 ? 3.129 -20.891 -15.773 1 98.38 71 ALA A C 1
ATOM 581 O O . ALA A 1 71 ? 1.908 -20.719 -15.797 1 98.38 71 ALA A O 1
ATOM 582 N N . LEU A 1 72 ? 3.801 -21.672 -16.609 1 97.5 72 LEU A N 1
ATOM 583 C CA . LEU A 1 72 ? 3.098 -22.297 -17.734 1 97.5 72 LEU A CA 1
ATOM 584 C C . LEU A 1 72 ? 3.266 -23.812 -17.688 1 97.5 72 LEU A C 1
ATOM 5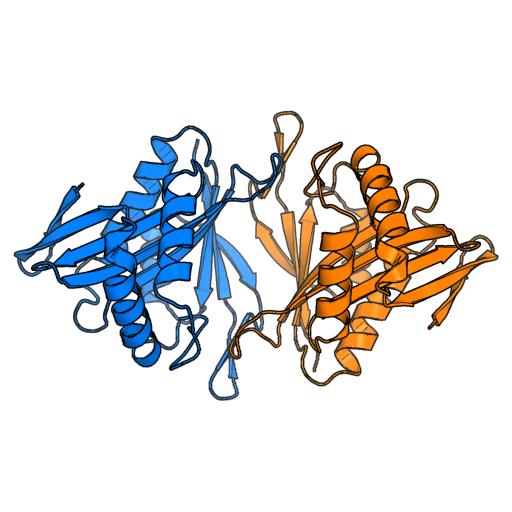86 O O . LEU A 1 72 ? 4.367 -24.312 -17.453 1 97.5 72 LEU A O 1
ATOM 590 N N . ILE A 1 73 ? 2.174 -24.5 -17.859 1 95.44 73 ILE A N 1
ATOM 591 C CA . ILE A 1 73 ? 2.139 -25.922 -18.156 1 95.44 73 ILE A CA 1
ATOM 592 C C . ILE A 1 73 ? 1.417 -26.156 -19.484 1 95.44 73 ILE A C 1
ATOM 594 O O . ILE A 1 73 ? 0.258 -25.781 -19.641 1 95.44 73 ILE A O 1
ATOM 598 N N . ASP A 1 74 ? 2.061 -26.734 -20.484 1 92.44 74 ASP A N 1
ATOM 599 C CA . ASP A 1 74 ? 1.501 -26.969 -21.812 1 92.44 74 ASP A CA 1
ATOM 600 C C . ASP A 1 74 ? 0.945 -25.672 -22.391 1 92.44 74 ASP A C 1
ATOM 602 O O . ASP A 1 74 ? -0.197 -25.641 -22.859 1 92.44 74 ASP A O 1
ATOM 606 N N . ASN A 1 75 ? 1.574 -24.516 -22.156 1 92.12 75 ASN A N 1
ATOM 607 C CA . ASN A 1 75 ? 1.308 -23.203 -22.734 1 92.12 75 ASN A CA 1
ATOM 608 C C . ASN A 1 75 ? 0.09 -22.547 -22.078 1 92.12 75 ASN A C 1
ATOM 610 O O . ASN A 1 75 ? -0.388 -21.516 -22.547 1 92.12 75 ASN A O 1
ATOM 614 N N . LYS A 1 76 ? -0.353 -23.188 -21.047 1 96.31 76 LYS A N 1
ATOM 615 C CA . LYS A 1 76 ? -1.422 -22.594 -20.25 1 96.31 76 LYS A CA 1
ATOM 616 C C . LYS A 1 76 ? -0.863 -21.906 -19.016 1 96.31 76 LYS A C 1
ATOM 618 O O . LYS A 1 76 ? -0.044 -22.484 -18.297 1 96.31 76 LYS A O 1
ATOM 623 N N . ILE A 1 77 ? -1.285 -20.688 -18.812 1 98.25 77 ILE A N 1
ATOM 624 C CA . ILE A 1 77 ? -0.899 -20 -17.578 1 98.25 77 ILE A CA 1
ATOM 625 C C . ILE A 1 77 ? -1.593 -20.656 -16.391 1 98.25 77 ILE A C 1
ATOM 627 O O . ILE A 1 77 ? -2.824 -20.703 -16.328 1 98.25 77 ILE A O 1
ATOM 631 N N . VAL A 1 78 ? -0.827 -21.172 -15.43 1 97.88 78 VAL A N 1
ATOM 632 C CA . VAL A 1 78 ? -1.406 -21.875 -14.297 1 97.88 78 VAL A CA 1
ATOM 633 C C . VAL A 1 78 ? -1.023 -21.172 -12.992 1 97.88 78 VAL A C 1
ATOM 635 O O . VAL A 1 78 ? -1.495 -21.547 -11.914 1 97.88 78 VAL A O 1
ATOM 638 N N . GLY A 1 79 ? -0.187 -20.172 -13.047 1 98.25 79 GLY A N 1
ATOM 639 C CA . GLY A 1 79 ? 0.235 -19.375 -11.906 1 98.25 79 GLY A CA 1
ATOM 640 C C . GLY A 1 79 ? 0.772 -18.016 -12.312 1 98.25 79 GLY A C 1
ATOM 641 O O . GLY A 1 79 ? 1.186 -17.812 -13.453 1 98.25 79 GLY A O 1
ATOM 642 N N . ASN A 1 80 ? 0.744 -17.125 -11.391 1 98.62 80 ASN A N 1
ATOM 643 C CA . ASN A 1 80 ? 1.201 -15.75 -11.625 1 98.62 80 ASN A CA 1
ATOM 644 C C . ASN A 1 80 ? 1.721 -15.109 -10.344 1 98.62 80 ASN A C 1
ATOM 646 O O . ASN A 1 80 ? 1.174 -15.336 -9.258 1 98.62 80 ASN A O 1
ATOM 650 N N . LEU A 1 81 ? 2.76 -14.383 -10.461 1 98.75 81 LEU A N 1
ATOM 651 C CA . LEU A 1 81 ? 3.279 -13.57 -9.367 1 98.75 81 LEU A CA 1
ATOM 652 C C . LEU A 1 81 ? 3.58 -12.148 -9.844 1 98.75 81 LEU A C 1
ATOM 654 O O . LEU A 1 81 ? 4.211 -11.961 -10.883 1 98.75 81 LEU A O 1
ATOM 658 N N . THR A 1 82 ? 3.076 -11.195 -9.102 1 98.56 82 THR A N 1
ATOM 659 C CA . THR A 1 82 ? 3.367 -9.781 -9.344 1 98.56 82 THR A CA 1
ATOM 660 C C . THR A 1 82 ? 4.074 -9.164 -8.141 1 98.56 82 THR A C 1
ATOM 662 O O . THR A 1 82 ? 3.66 -9.375 -6.996 1 98.56 82 THR A O 1
ATOM 665 N N . PHE A 1 83 ? 5.18 -8.531 -8.383 1 98.88 83 PHE A N 1
ATOM 666 C CA . PHE A 1 83 ? 5.906 -7.75 -7.383 1 98.88 83 PHE A CA 1
ATOM 667 C C . PHE A 1 83 ? 5.949 -6.277 -7.773 1 98.88 83 PHE A C 1
ATOM 669 O O . PHE A 1 83 ? 6.297 -5.941 -8.906 1 98.88 83 PHE A O 1
ATOM 676 N N . ARG A 1 84 ? 5.512 -5.434 -6.875 1 98.62 84 ARG A N 1
ATOM 677 C CA . ARG A 1 84 ? 5.523 -3.99 -7.094 1 98.62 84 ARG A CA 1
ATOM 678 C C . ARG A 1 84 ? 6.453 -3.293 -6.109 1 98.62 84 ARG A C 1
ATOM 680 O O . ARG A 1 84 ? 6.227 -3.336 -4.898 1 98.62 84 ARG A O 1
ATOM 687 N N . GLY A 1 85 ? 7.453 -2.645 -6.621 1 98.31 85 GLY A N 1
ATOM 688 C CA . GLY A 1 85 ? 8.367 -1.848 -5.816 1 98.31 85 GLY A CA 1
ATOM 689 C C . GLY A 1 85 ? 7.906 -0.413 -5.637 1 98.31 85 GLY A C 1
ATOM 690 O O . GLY A 1 85 ? 7.027 0.058 -6.363 1 98.31 85 GLY A O 1
ATOM 691 N N . GLY A 1 86 ? 8.469 0.237 -4.684 1 96.88 86 GLY A N 1
ATOM 692 C CA . GLY A 1 86 ? 8.148 1.634 -4.441 1 96.88 86 GLY A CA 1
ATOM 693 C C . GLY A 1 86 ? 8.516 2.541 -5.598 1 96.88 86 GLY A C 1
ATOM 694 O O . GLY A 1 86 ? 9.5 2.295 -6.301 1 96.88 86 GLY A O 1
ATOM 695 N N . HIS A 1 87 ? 7.781 3.635 -5.727 1 93.56 87 HIS A N 1
ATOM 696 C CA . HIS A 1 87 ? 7.926 4.477 -6.906 1 93.56 87 HIS A CA 1
ATOM 697 C C . HIS A 1 87 ? 8.812 5.68 -6.621 1 93.56 87 HIS A C 1
ATOM 699 O O . HIS A 1 87 ? 9.055 6.508 -7.504 1 93.56 87 HIS A O 1
ATOM 705 N N . ARG A 1 88 ? 9.344 5.82 -5.418 1 94.31 88 ARG A N 1
ATOM 706 C CA . ARG A 1 88 ? 10.188 6.941 -5.023 1 94.31 88 ARG A CA 1
ATOM 707 C C . ARG A 1 88 ? 11.547 6.461 -4.531 1 94.31 88 ARG A C 1
ATOM 709 O O . ARG A 1 88 ? 11.68 5.32 -4.086 1 94.31 88 ARG A O 1
ATOM 716 N N . PRO A 1 89 ? 12.547 7.324 -4.574 1 94.94 89 PRO A N 1
ATOM 717 C CA . PRO A 1 89 ? 13.898 6.918 -4.195 1 94.94 89 PRO A CA 1
ATOM 718 C C . PRO A 1 89 ? 13.977 6.355 -2.777 1 94.94 89 PRO A C 1
ATOM 720 O O . PRO A 1 89 ? 14.703 5.387 -2.531 1 94.94 89 PRO A O 1
ATOM 723 N N . ARG A 1 90 ? 13.188 6.855 -1.855 1 95.94 90 ARG A N 1
ATOM 724 C CA . ARG A 1 90 ? 13.305 6.477 -0.451 1 95.94 90 ARG A CA 1
ATOM 725 C C . ARG A 1 90 ? 12.656 5.117 -0.195 1 95.94 90 ARG A C 1
ATOM 727 O O . ARG A 1 90 ? 12.852 4.523 0.868 1 95.94 90 ARG A O 1
ATOM 734 N N . ILE A 1 91 ? 11.891 4.582 -1.186 1 97.44 91 ILE A N 1
ATOM 735 C CA . ILE A 1 91 ? 11.172 3.332 -0.948 1 97.44 91 ILE A CA 1
ATOM 736 C C . ILE A 1 91 ? 11.367 2.395 -2.139 1 97.44 91 ILE A C 1
ATOM 738 O O . ILE A 1 91 ? 10.695 1.362 -2.234 1 97.44 91 ILE A O 1
ATOM 742 N N . LYS A 1 92 ? 12.219 2.695 -3.068 1 97.44 92 LYS A N 1
ATOM 743 C CA . LYS A 1 92 ? 12.383 1.91 -4.289 1 97.44 92 LYS A CA 1
ATOM 744 C C . LYS A 1 92 ? 13 0.546 -3.982 1 97.44 92 LYS A C 1
ATOM 746 O O . LYS A 1 92 ? 12.875 -0.387 -4.777 1 97.44 92 LYS A O 1
ATOM 751 N N . HIS A 1 93 ? 13.719 0.415 -2.85 1 98.31 93 HIS A N 1
ATOM 752 C CA . HIS A 1 93 ? 14.43 -0.807 -2.504 1 98.31 93 HIS A CA 1
ATOM 753 C C . HIS A 1 93 ? 13.484 -1.859 -1.937 1 98.31 93 HIS A C 1
ATOM 755 O O . HIS A 1 93 ? 13.891 -2.998 -1.692 1 98.31 93 HIS A O 1
ATOM 761 N N . THR A 1 94 ? 12.188 -1.539 -1.659 1 98.62 94 THR A N 1
ATOM 762 C CA . THR A 1 94 ? 11.242 -2.467 -1.06 1 98.62 94 THR A CA 1
ATOM 763 C C . THR A 1 94 ? 9.977 -2.572 -1.911 1 98.62 94 THR A C 1
ATOM 765 O O . THR A 1 94 ? 9.703 -1.698 -2.734 1 98.62 94 THR A O 1
ATOM 768 N N . GLY A 1 95 ? 9.266 -3.654 -1.747 1 98.62 95 GLY A N 1
ATOM 769 C CA . GLY A 1 95 ? 8.031 -3.893 -2.471 1 98.62 95 GLY A CA 1
ATOM 770 C C . GLY A 1 95 ? 7.191 -5.008 -1.875 1 98.62 95 GLY A C 1
ATOM 771 O O . GLY A 1 95 ? 7.523 -5.539 -0.811 1 98.62 95 GLY A O 1
ATOM 772 N N . GLU A 1 96 ? 6.09 -5.23 -2.459 1 98.81 96 GLU A N 1
ATOM 773 C CA . GLU A 1 96 ? 5.145 -6.262 -2.035 1 98.81 96 GLU A CA 1
ATOM 774 C C . GLU A 1 96 ? 4.719 -7.137 -3.209 1 98.81 96 GLU A C 1
ATOM 776 O O . GLU A 1 96 ? 4.598 -6.656 -4.336 1 98.81 96 GLU A O 1
ATOM 781 N N . PHE A 1 97 ? 4.516 -8.391 -2.932 1 98.81 97 PHE A N 1
ATOM 782 C CA . PHE A 1 97 ? 4.113 -9.266 -4.023 1 98.81 97 PHE A CA 1
ATOM 783 C C . PHE A 1 97 ? 2.832 -10.016 -3.674 1 98.81 97 PHE A C 1
ATOM 785 O O . PHE A 1 97 ? 2.434 -10.062 -2.508 1 98.81 97 PHE A O 1
ATOM 792 N N . GLY A 1 98 ? 2.172 -10.445 -4.656 1 98.12 98 GLY A N 1
ATOM 793 C CA . GLY A 1 98 ? 1.118 -11.445 -4.621 1 98.12 98 GLY A CA 1
ATOM 794 C C . GLY A 1 98 ? 1.369 -12.609 -5.559 1 98.12 98 GLY A C 1
ATOM 795 O O . GLY A 1 98 ? 2.045 -12.461 -6.578 1 98.12 98 GLY A O 1
ATOM 796 N N . VAL A 1 99 ? 0.839 -13.727 -5.188 1 98.25 99 VAL A N 1
ATOM 797 C CA . VAL A 1 99 ? 1.021 -14.93 -5.992 1 98.25 99 VAL A CA 1
ATOM 798 C C . VAL A 1 99 ? -0.271 -15.742 -6.008 1 98.25 99 VAL A C 1
ATOM 800 O O . VAL A 1 99 ? -0.993 -15.789 -5.008 1 98.25 99 VAL A O 1
ATOM 803 N N . SER A 1 100 ? -0.542 -16.281 -7.117 1 97.5 100 SER A N 1
ATOM 804 C CA . SER A 1 100 ? -1.725 -17.125 -7.27 1 97.5 100 SER A CA 1
ATOM 805 C C . SER A 1 100 ? -1.442 -18.312 -8.18 1 97.5 100 SER A C 1
ATOM 807 O O . SER A 1 100 ? -0.568 -18.234 -9.047 1 97.5 100 SER A O 1
ATOM 809 N N . VAL A 1 101 ? -2.127 -19.375 -7.938 1 97.5 101 VAL A N 1
ATOM 810 C CA . VAL A 1 101 ? -2.062 -20.609 -8.719 1 97.5 101 VAL A CA 1
ATOM 811 C C . VAL A 1 101 ? -3.471 -21.156 -8.93 1 97.5 101 VAL A C 1
ATOM 813 O O . VAL A 1 101 ? -4.305 -21.125 -8.023 1 97.5 101 VAL A O 1
ATOM 816 N N . LEU A 1 102 ? -3.746 -21.625 -10.125 1 97.12 102 LEU A N 1
ATOM 817 C CA . LEU A 1 102 ? -5.027 -22.266 -10.359 1 97.12 102 LEU A CA 1
ATOM 818 C C . LEU A 1 102 ? -5.258 -23.406 -9.367 1 97.12 102 LEU A C 1
ATOM 820 O O . LEU A 1 102 ? -4.34 -24.172 -9.062 1 97.12 102 LEU A O 1
ATOM 824 N N . LYS A 1 103 ? -6.461 -23.484 -8.945 1 95.69 103 LYS A N 1
ATOM 825 C CA . LYS A 1 103 ? -6.82 -24.422 -7.887 1 95.69 103 LYS A CA 1
ATOM 826 C C . LYS A 1 103 ? -6.43 -25.859 -8.266 1 95.69 103 LYS A C 1
ATOM 828 O O . LYS A 1 103 ? -5.906 -26.594 -7.438 1 95.69 103 LYS A O 1
ATOM 833 N N . GLU A 1 104 ? -6.621 -26.219 -9.469 1 93.88 104 GLU A N 1
ATOM 834 C CA . GLU A 1 104 ? -6.348 -27.578 -9.938 1 93.88 104 GLU A CA 1
ATOM 835 C C . GLU A 1 104 ? -4.859 -27.906 -9.836 1 93.88 104 GLU A C 1
ATOM 837 O O . GLU A 1 104 ? -4.473 -29.078 -9.883 1 93.88 104 GLU A O 1
ATOM 842 N N . TYR A 1 105 ? -4.012 -26.953 -9.633 1 93.75 105 TYR A N 1
ATOM 843 C CA . TYR A 1 105 ? -2.568 -27.156 -9.625 1 93.75 105 TYR A CA 1
ATOM 844 C C . TYR A 1 105 ? -1.983 -26.828 -8.25 1 93.75 105 TYR A C 1
ATOM 846 O O . TYR A 1 105 ? -0.779 -26.594 -8.125 1 93.75 105 TYR A O 1
ATOM 854 N N . TRP A 1 106 ? -2.793 -26.766 -7.27 1 91.19 106 TRP A N 1
ATOM 855 C CA . TRP A 1 106 ? -2.332 -26.469 -5.918 1 91.19 106 TRP A CA 1
ATOM 856 C C . TRP A 1 106 ? -1.524 -27.641 -5.352 1 91.19 106 TRP A C 1
ATOM 858 O O . TRP A 1 106 ? -1.702 -28.781 -5.77 1 91.19 106 TRP A O 1
ATOM 868 N N . CYS A 1 107 ? -0.612 -27.297 -4.543 1 89 107 CYS A N 1
ATOM 869 C CA . CYS A 1 107 ? 0.105 -28.25 -3.691 1 89 107 CYS A CA 1
ATOM 870 C C . CYS A 1 107 ? 1.051 -29.109 -4.512 1 89 107 CYS A C 1
ATOM 872 O O . CYS A 1 107 ? 1.293 -30.266 -4.168 1 89 107 CYS A O 1
ATOM 874 N N . ILE A 1 108 ? 1.441 -28.594 -5.617 1 90.38 108 ILE A N 1
ATOM 875 C CA . ILE A 1 108 ? 2.4 -29.375 -6.398 1 90.38 108 ILE A CA 1
ATOM 876 C C . ILE A 1 108 ? 3.674 -28.547 -6.609 1 90.38 108 ILE A C 1
ATOM 878 O O . ILE A 1 108 ? 4.484 -28.875 -7.484 1 90.38 108 ILE A O 1
ATOM 882 N N . GLY A 1 109 ? 3.764 -27.406 -5.883 1 93.88 109 GLY A N 1
ATOM 883 C CA . GLY A 1 109 ? 5.051 -26.734 -5.801 1 93.88 109 GLY A CA 1
ATOM 884 C C . GLY A 1 109 ? 5.141 -25.5 -6.684 1 93.88 109 GLY A C 1
ATOM 885 O O . GLY A 1 109 ? 6.156 -24.812 -6.688 1 93.88 109 GLY A O 1
ATOM 886 N N . ILE A 1 110 ? 4.105 -25.156 -7.383 1 96.5 110 ILE A N 1
ATOM 887 C CA . ILE A 1 110 ? 4.137 -24.031 -8.328 1 96.5 110 ILE A CA 1
ATOM 888 C C . ILE A 1 110 ? 4.336 -22.719 -7.57 1 96.5 110 ILE A C 1
ATOM 890 O O . ILE A 1 110 ? 5.18 -21.906 -7.941 1 96.5 110 ILE A O 1
ATOM 894 N N . GLY A 1 111 ? 3.551 -22.531 -6.496 1 97.38 111 GLY A N 1
ATOM 895 C CA . GLY A 1 111 ? 3.711 -21.328 -5.688 1 97.38 111 GLY A CA 1
ATOM 896 C C . GLY A 1 111 ? 5.121 -21.156 -5.156 1 97.38 111 GLY A C 1
ATOM 897 O O . GLY A 1 111 ? 5.688 -20.062 -5.23 1 97.38 111 GLY A O 1
ATOM 898 N N . LYS A 1 112 ? 5.625 -22.188 -4.668 1 97.56 112 LYS A N 1
ATOM 899 C CA . LYS A 1 112 ? 6.984 -22.188 -4.137 1 97.56 112 LYS A CA 1
ATOM 900 C C . LYS A 1 112 ? 7.988 -21.75 -5.203 1 97.56 112 LYS A C 1
ATOM 902 O O . LYS A 1 112 ? 8.844 -20.906 -4.953 1 97.56 112 LYS A O 1
ATOM 907 N N . GLU A 1 113 ? 7.902 -22.312 -6.391 1 97.44 113 GLU A N 1
ATOM 908 C CA . GLU A 1 113 ? 8.836 -22.031 -7.473 1 97.44 113 GLU A CA 1
ATOM 909 C C . GLU A 1 113 ? 8.703 -20.578 -7.938 1 97.44 113 GLU A C 1
ATOM 911 O O . GLU A 1 113 ? 9.703 -19.938 -8.297 1 97.44 113 GLU A O 1
ATOM 916 N N . LEU A 1 114 ? 7.473 -20.047 -7.965 1 98.56 114 LEU A N 1
ATOM 917 C CA . LEU A 1 114 ? 7.254 -18.656 -8.336 1 98.56 114 LEU A CA 1
ATOM 918 C C . LEU A 1 114 ? 7.926 -17.703 -7.336 1 98.56 114 LEU A C 1
ATOM 920 O O . LEU A 1 114 ? 8.617 -16.766 -7.73 1 98.56 114 LEU A O 1
ATOM 924 N N . VAL A 1 115 ? 7.77 -17.953 -6.074 1 98.75 115 VAL A N 1
ATOM 925 C CA . VAL A 1 115 ? 8.352 -17.094 -5.043 1 98.75 115 VAL A CA 1
ATOM 926 C C . VAL A 1 115 ? 9.875 -17.219 -5.066 1 98.75 115 VAL A C 1
ATOM 928 O O . VAL A 1 115 ? 10.578 -16.219 -4.93 1 98.75 115 VAL A O 1
ATOM 931 N N . LYS A 1 116 ? 10.383 -18.391 -5.262 1 98.5 116 LYS A N 1
ATOM 932 C CA . LYS A 1 116 ? 11.828 -18.562 -5.398 1 98.5 116 LYS A CA 1
ATOM 933 C C . LYS A 1 116 ? 12.375 -17.734 -6.555 1 98.5 116 LYS A C 1
ATOM 935 O O . LYS A 1 116 ? 13.461 -17.172 -6.453 1 98.5 116 LYS A O 1
ATOM 940 N N . HIS A 1 117 ? 11.633 -17.766 -7.629 1 98.31 117 HIS A N 1
ATOM 941 C CA . HIS A 1 117 ? 12.039 -16.953 -8.773 1 98.31 117 HIS A CA 1
ATOM 942 C C . HIS A 1 117 ? 12.117 -15.477 -8.398 1 98.31 117 HIS A C 1
ATOM 944 O O . HIS A 1 117 ? 13.07 -14.789 -8.773 1 98.31 117 HIS A O 1
ATOM 950 N N . LEU A 1 118 ? 11.141 -15 -7.688 1 98.69 118 LEU A N 1
ATOM 951 C CA . LEU A 1 118 ? 11.148 -13.617 -7.215 1 98.69 118 LEU A CA 1
ATOM 952 C C . LEU A 1 118 ? 12.375 -13.336 -6.363 1 98.69 118 LEU A C 1
ATOM 954 O O . LEU A 1 118 ? 13.055 -12.32 -6.559 1 98.69 118 LEU A O 1
ATOM 958 N N . ILE A 1 119 ? 12.664 -14.211 -5.426 1 98.62 119 ILE A N 1
ATOM 959 C CA . ILE A 1 119 ? 13.789 -14.031 -4.516 1 98.62 119 ILE A CA 1
ATOM 960 C C . ILE A 1 119 ? 15.086 -13.977 -5.312 1 98.62 119 ILE A C 1
ATOM 962 O O . ILE A 1 119 ? 15.914 -13.086 -5.113 1 98.62 119 ILE A O 1
ATOM 966 N N . THR A 1 120 ? 15.25 -14.922 -6.258 1 98 120 THR A N 1
ATOM 967 C CA . THR A 1 120 ? 16.438 -14.969 -7.098 1 98 120 THR A CA 1
ATOM 968 C C . THR A 1 120 ? 16.562 -13.695 -7.938 1 98 120 THR A C 1
ATOM 970 O O . THR A 1 120 ? 17.641 -13.109 -8.031 1 98 120 THR A O 1
ATOM 973 N N . TRP A 1 121 ? 15.484 -13.297 -8.57 1 97.81 121 TRP A N 1
ATOM 974 C CA . TRP A 1 121 ? 15.438 -12.078 -9.367 1 97.81 121 TRP A CA 1
ATOM 975 C C . TRP A 1 121 ? 15.883 -10.875 -8.539 1 97.81 121 TRP A C 1
ATOM 977 O O . TRP A 1 121 ? 16.672 -10.055 -9.008 1 97.81 121 TRP A O 1
ATOM 987 N N . ALA A 1 122 ? 15.344 -10.742 -7.344 1 98.25 122 ALA A N 1
ATOM 988 C CA . ALA A 1 122 ? 15.672 -9.625 -6.457 1 98.25 122 ALA A CA 1
ATOM 989 C C . ALA A 1 122 ? 17.141 -9.664 -6.059 1 98.25 122 ALA A C 1
ATOM 991 O O . ALA A 1 122 ? 17.812 -8.625 -6.035 1 98.25 122 ALA A O 1
ATOM 992 N N . GLU A 1 123 ? 17.656 -10.82 -5.719 1 97.5 123 GLU A N 1
ATOM 993 C CA . GLU A 1 123 ? 19.047 -10.984 -5.309 1 97.5 123 GLU A CA 1
ATOM 994 C C . GLU A 1 123 ? 20 -10.664 -6.457 1 97.5 123 GLU A C 1
ATOM 996 O O . GLU A 1 123 ? 21.078 -10.109 -6.238 1 97.5 123 GLU A O 1
ATOM 1001 N N . ASP A 1 124 ? 19.625 -11.117 -7.586 1 96.38 124 ASP A N 1
ATOM 1002 C CA . ASP A 1 124 ? 20.469 -10.898 -8.766 1 96.38 124 ASP A CA 1
ATOM 1003 C C . ASP A 1 124 ? 20.5 -9.414 -9.141 1 96.38 124 ASP A C 1
ATOM 1005 O O . ASP A 1 124 ? 21.484 -8.945 -9.719 1 96.38 124 ASP A O 1
ATOM 1009 N N . GLY A 1 125 ? 19.391 -8.797 -8.828 1 94.5 125 GLY A N 1
ATOM 1010 C CA . GLY A 1 125 ? 19.359 -7.363 -9.078 1 94.5 125 GLY A CA 1
ATOM 1011 C C . GLY A 1 125 ? 20.031 -6.555 -7.984 1 94.5 125 GLY A C 1
ATOM 1012 O O . GLY A 1 125 ? 20.453 -7.105 -6.969 1 94.5 125 GLY A O 1
ATOM 1013 N N . ASP A 1 126 ? 20.203 -5.262 -8.102 1 92.62 126 ASP A N 1
ATOM 1014 C CA . ASP A 1 126 ? 20.922 -4.445 -7.133 1 92.62 126 ASP A CA 1
ATOM 1015 C C . ASP A 1 126 ? 19.984 -3.441 -6.457 1 92.62 126 ASP A C 1
ATOM 1017 O O . ASP A 1 126 ? 20.422 -2.66 -5.605 1 92.62 126 ASP A O 1
ATOM 1021 N N . ILE A 1 127 ? 18.703 -3.596 -6.664 1 97.38 127 ILE A N 1
ATOM 1022 C CA . ILE A 1 127 ? 17.812 -2.539 -6.184 1 97.38 127 ILE A CA 1
ATOM 1023 C C . ILE A 1 127 ? 17.031 -3.035 -4.973 1 97.38 127 ILE A C 1
ATOM 1025 O O . ILE A 1 127 ? 17.062 -2.406 -3.912 1 97.38 127 ILE A O 1
ATOM 1029 N N . ILE A 1 128 ? 16.422 -4.195 -5.066 1 98.62 128 ILE A N 1
ATOM 1030 C CA . ILE A 1 128 ? 15.508 -4.684 -4.039 1 98.62 128 ILE A CA 1
ATOM 1031 C C . ILE A 1 128 ? 16.312 -5.219 -2.852 1 98.62 128 ILE A C 1
ATOM 1033 O O . ILE A 1 128 ? 17.203 -6.047 -3.02 1 98.62 128 ILE A O 1
ATOM 1037 N N . LYS A 1 129 ? 15.938 -4.723 -1.659 1 98.69 129 LYS A N 1
ATOM 1038 C CA . LYS A 1 129 ? 16.609 -5.141 -0.434 1 98.69 129 LYS A CA 1
ATOM 1039 C C . LYS A 1 129 ? 15.609 -5.656 0.596 1 98.69 129 LYS A C 1
ATOM 1041 O O . LYS A 1 129 ? 16 -6.152 1.656 1 98.69 129 LYS A O 1
ATOM 1046 N N . LYS A 1 130 ? 14.352 -5.594 0.288 1 98.88 130 LYS A N 1
ATOM 1047 C CA . LYS A 1 130 ? 13.273 -6.043 1.161 1 98.88 130 LYS A CA 1
ATOM 1048 C C . LYS A 1 130 ? 12.055 -6.477 0.349 1 98.88 130 LYS A C 1
ATOM 1050 O O . LYS A 1 130 ? 11.539 -5.707 -0.458 1 98.88 130 LYS A O 1
ATOM 1055 N N . ILE A 1 131 ? 11.594 -7.703 0.501 1 98.94 131 ILE A N 1
ATOM 1056 C CA . ILE A 1 131 ? 10.391 -8.234 -0.127 1 98.94 131 ILE A CA 1
ATOM 1057 C C . ILE A 1 131 ? 9.297 -8.422 0.926 1 98.94 131 ILE A C 1
ATOM 1059 O O . ILE A 1 131 ? 9.523 -9.07 1.95 1 98.94 131 ILE A O 1
ATOM 1063 N N . ASN A 1 132 ? 8.18 -7.824 0.719 1 98.88 132 ASN A N 1
ATOM 1064 C CA . ASN A 1 132 ? 7.066 -7.91 1.662 1 98.88 132 ASN A CA 1
ATOM 1065 C C . ASN A 1 132 ? 5.875 -8.648 1.06 1 98.88 132 ASN A C 1
ATOM 1067 O O . ASN A 1 132 ? 5.77 -8.773 -0.161 1 98.88 132 ASN A O 1
ATOM 1071 N N . LEU A 1 133 ? 5.039 -9.086 1.897 1 98.75 133 LEU A N 1
ATOM 1072 C CA . LEU A 1 133 ? 3.734 -9.609 1.513 1 98.75 133 LEU A CA 1
ATOM 1073 C C . LEU A 1 133 ? 2.75 -9.516 2.674 1 98.75 133 LEU A C 1
ATOM 1075 O O . LEU A 1 133 ? 3.156 -9.336 3.824 1 98.75 133 LEU A O 1
ATOM 1079 N N . ARG A 1 134 ? 1.521 -9.594 2.316 1 98.38 134 ARG A N 1
ATOM 1080 C CA . ARG A 1 134 ? 0.424 -9.828 3.25 1 98.38 134 ARG A CA 1
ATOM 1081 C C . ARG A 1 134 ? -0.323 -11.109 2.902 1 98.38 134 ARG A C 1
ATOM 1083 O O . ARG A 1 134 ? -0.549 -11.406 1.727 1 98.38 134 ARG A O 1
ATOM 1090 N N . VAL A 1 135 ? -0.679 -11.836 3.887 1 98.5 135 VAL A N 1
ATOM 1091 C CA . VAL A 1 135 ? -1.378 -13.109 3.717 1 98.5 135 VAL A CA 1
ATOM 1092 C C . VAL A 1 135 ? -2.441 -13.266 4.801 1 98.5 135 VAL A C 1
ATOM 1094 O O . VAL A 1 135 ? -2.189 -12.969 5.973 1 98.5 135 VAL A O 1
ATOM 1097 N N . ARG A 1 136 ? -3.629 -13.641 4.359 1 97.88 136 ARG A N 1
ATOM 1098 C CA . ARG A 1 136 ? -4.68 -13.828 5.355 1 97.88 136 ARG A CA 1
ATOM 1099 C C . ARG A 1 136 ? -4.234 -14.797 6.445 1 97.88 136 ARG A C 1
ATOM 1101 O O . ARG A 1 136 ? -3.572 -15.797 6.16 1 97.88 136 ARG A O 1
ATOM 1108 N N . GLU A 1 137 ? -4.629 -14.5 7.629 1 97.44 137 GLU A N 1
ATOM 1109 C CA . GLU A 1 137 ? -4.086 -15.195 8.789 1 97.44 137 GLU A CA 1
ATOM 1110 C C . GLU A 1 137 ? -4.492 -16.672 8.789 1 97.44 137 GLU A C 1
ATOM 1112 O O . GLU A 1 137 ? -3.826 -17.5 9.406 1 97.44 137 GLU A O 1
ATOM 1117 N N . ASP A 1 138 ? -5.566 -17.047 8.094 1 96.69 138 ASP A N 1
ATOM 1118 C CA . ASP A 1 138 ? -6.031 -18.438 8.078 1 96.69 138 ASP A CA 1
ATOM 1119 C C . ASP A 1 138 ? -5.504 -19.172 6.855 1 96.69 138 ASP A C 1
ATOM 1121 O O . ASP A 1 138 ? -5.863 -20.328 6.625 1 96.69 138 ASP A O 1
ATOM 1125 N N . ASN A 1 139 ? -4.73 -18.531 6.027 1 96 139 ASN A N 1
ATOM 1126 C CA . ASN A 1 139 ? -4.055 -19.203 4.922 1 96 139 ASN A CA 1
ATOM 1127 C C . ASN A 1 139 ? -2.781 -19.906 5.387 1 96 139 ASN A C 1
ATOM 1129 O O . ASN A 1 139 ? -1.678 -19.516 5.004 1 96 139 ASN A O 1
ATOM 1133 N N . THR A 1 140 ? -2.92 -20.906 6.133 1 96.44 140 THR A N 1
ATOM 1134 C CA . THR A 1 140 ? -1.825 -21.578 6.832 1 96.44 140 THR A CA 1
ATOM 1135 C C . THR A 1 140 ? -0.834 -22.172 5.836 1 96.44 140 THR A C 1
ATOM 1137 O O . THR A 1 140 ? 0.376 -22.156 6.066 1 96.44 140 THR A O 1
ATOM 1140 N N . LYS A 1 141 ? -1.329 -22.719 4.75 1 95 141 LYS A N 1
ATOM 1141 C CA . LYS A 1 141 ? -0.458 -23.312 3.74 1 95 141 LYS A CA 1
ATOM 1142 C C . LYS A 1 141 ? 0.497 -22.266 3.158 1 95 141 LYS A C 1
ATOM 1144 O O . LYS A 1 141 ? 1.695 -22.531 3.025 1 95 141 LYS A O 1
ATOM 1149 N N . ALA A 1 142 ? -0.019 -21.125 2.797 1 97.19 142 ALA A N 1
ATOM 1150 C CA . ALA A 1 142 ? 0.812 -20.062 2.248 1 97.19 142 ALA A CA 1
ATOM 1151 C C . ALA A 1 142 ? 1.81 -19.547 3.285 1 97.19 142 ALA A C 1
ATOM 1153 O O . ALA A 1 142 ? 2.986 -19.344 2.977 1 97.19 142 ALA A O 1
ATOM 1154 N N . ILE A 1 143 ? 1.357 -19.359 4.508 1 98.19 143 ILE A N 1
ATOM 1155 C CA . ILE A 1 143 ? 2.209 -18.891 5.594 1 98.19 143 ILE A CA 1
ATOM 1156 C C . ILE A 1 143 ? 3.4 -19.828 5.766 1 98.19 143 ILE A C 1
ATOM 1158 O O . ILE A 1 143 ? 4.543 -19.375 5.859 1 98.19 143 ILE A O 1
ATOM 1162 N N . GLU A 1 144 ? 3.141 -21.094 5.809 1 97.75 144 GLU A N 1
ATOM 1163 C CA . GLU A 1 144 ? 4.199 -22.094 5.969 1 97.75 144 GLU A CA 1
ATOM 1164 C C . GLU A 1 144 ? 5.184 -22.047 4.805 1 97.75 144 GLU A C 1
ATOM 1166 O O . GLU A 1 144 ? 6.395 -22.172 5.004 1 97.75 144 GLU A O 1
ATOM 1171 N N . LEU A 1 145 ? 4.656 -21.922 3.641 1 97.69 145 LEU A N 1
ATOM 1172 C CA . LEU A 1 145 ? 5.512 -21.781 2.467 1 97.69 145 LEU A CA 1
ATOM 1173 C C . LEU A 1 145 ? 6.461 -20.594 2.617 1 97.69 145 LEU A C 1
ATOM 1175 O O . LEU A 1 145 ? 7.668 -20.734 2.396 1 97.69 145 LEU A O 1
ATOM 1179 N N . TYR A 1 146 ? 5.914 -19.438 2.98 1 98.75 146 TYR A N 1
ATOM 1180 C CA . TYR A 1 146 ? 6.727 -18.234 3.092 1 98.75 146 TYR A CA 1
ATOM 1181 C C . TYR A 1 146 ? 7.766 -18.375 4.195 1 98.75 146 TYR A C 1
ATOM 1183 O O . TYR A 1 146 ? 8.914 -17.953 4.031 1 98.75 146 TYR A O 1
ATOM 1191 N N . LYS A 1 147 ? 7.355 -18.969 5.289 1 98.69 147 LYS A N 1
ATOM 1192 C CA . LYS A 1 147 ? 8.312 -19.234 6.363 1 98.69 147 LYS A CA 1
ATOM 1193 C C . LYS A 1 147 ? 9.461 -20.109 5.871 1 98.69 147 LYS A C 1
ATOM 1195 O O . LYS A 1 147 ? 10.625 -19.828 6.148 1 98.69 147 LYS A O 1
ATOM 1200 N N . LYS A 1 148 ? 9.133 -21.156 5.18 1 98.25 148 LYS A N 1
ATOM 1201 C CA . LYS A 1 148 ? 10.133 -22.078 4.652 1 98.25 148 LYS A CA 1
ATOM 1202 C C . LYS A 1 148 ? 11.102 -21.375 3.709 1 98.25 148 LYS A C 1
ATOM 1204 O O . LYS A 1 148 ? 12.266 -21.75 3.609 1 98.25 148 LYS A O 1
ATOM 1209 N N . LEU A 1 149 ? 10.625 -20.359 3.074 1 98.44 149 LEU A N 1
ATOM 1210 C CA . LEU A 1 149 ? 11.438 -19.625 2.105 1 98.44 149 LEU A CA 1
ATOM 1211 C C . LEU A 1 149 ? 12.203 -18.5 2.781 1 98.44 149 LEU A C 1
ATOM 1213 O O . LEU A 1 149 ? 12.883 -17.719 2.111 1 98.44 149 LEU A O 1
ATOM 1217 N N . GLY A 1 150 ? 12.016 -18.312 4.098 1 98.62 150 GLY A N 1
ATOM 1218 C CA . GLY A 1 150 ? 12.852 -17.406 4.852 1 98.62 150 GLY A CA 1
ATOM 1219 C C . GLY A 1 150 ? 12.125 -16.125 5.262 1 98.62 150 GLY A C 1
ATOM 1220 O O . GLY A 1 150 ? 12.703 -15.266 5.926 1 98.62 150 GLY A O 1
ATOM 1221 N N . PHE A 1 151 ? 10.883 -16.016 4.898 1 98.88 151 PHE A N 1
ATOM 1222 C CA . PHE A 1 151 ? 10.125 -14.836 5.316 1 98.88 151 PHE A CA 1
ATOM 1223 C C . PHE A 1 151 ? 9.844 -14.875 6.816 1 98.88 151 PHE A C 1
ATOM 1225 O O . PHE A 1 151 ? 9.609 -15.945 7.379 1 98.88 151 PHE A O 1
ATOM 1232 N N . LYS A 1 152 ? 9.805 -13.703 7.395 1 98.81 152 LYS A N 1
ATOM 1233 C CA . LYS A 1 152 ? 9.516 -13.562 8.82 1 98.81 152 LYS A CA 1
ATOM 1234 C C . LYS A 1 152 ? 8.195 -12.828 9.039 1 98.81 152 LYS A C 1
ATOM 1236 O O . LYS A 1 152 ? 7.875 -11.883 8.312 1 98.81 152 LYS A O 1
ATOM 1241 N N . LYS A 1 153 ? 7.484 -13.242 10.039 1 98.69 153 LYS A N 1
ATOM 1242 C CA . LYS A 1 153 ? 6.305 -12.5 10.461 1 98.69 153 LYS A CA 1
ATOM 1243 C C . LYS A 1 153 ? 6.691 -11.156 11.078 1 98.69 153 LYS A C 1
ATOM 1245 O O . LYS A 1 153 ? 7.523 -11.102 11.984 1 98.69 153 LYS A O 1
ATOM 1250 N N . GLU A 1 154 ? 6.098 -10.156 10.586 1 98.81 154 GLU A N 1
ATOM 1251 C CA . GLU A 1 154 ? 6.457 -8.82 11.055 1 98.81 154 GLU A CA 1
ATOM 1252 C C . GLU A 1 154 ? 5.285 -8.148 11.766 1 98.81 154 GLU A C 1
ATOM 1254 O O . GLU A 1 154 ? 5.441 -7.07 12.344 1 98.81 154 GLU A O 1
ATOM 1259 N N . GLY A 1 155 ? 4.152 -8.719 11.695 1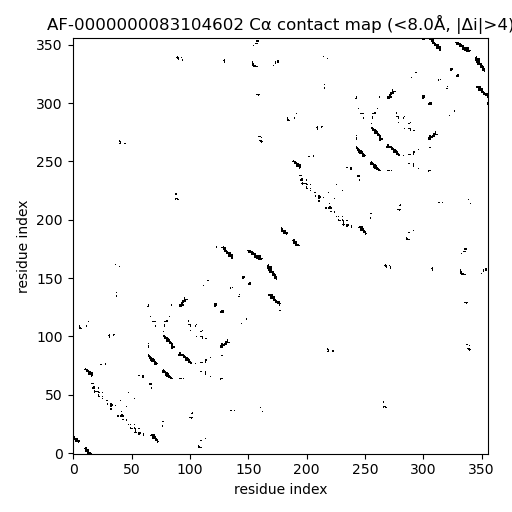 98.56 155 GLY A N 1
ATOM 1260 C CA . GLY A 1 155 ? 2.996 -8.172 12.383 1 98.56 155 GLY A CA 1
ATOM 1261 C C . GLY A 1 155 ? 1.679 -8.711 11.859 1 98.56 155 GLY A C 1
ATOM 1262 O O . GLY A 1 155 ? 1.661 -9.617 11.031 1 98.56 155 GLY A O 1
ATOM 1263 N N . ILE A 1 156 ? 0.604 -8.227 12.422 1 98.56 156 ILE A N 1
ATOM 1264 C CA . ILE A 1 156 ? -0.754 -8.594 12.039 1 98.56 156 ILE A CA 1
ATOM 1265 C C . ILE A 1 156 ? -1.575 -7.34 11.773 1 98.56 156 ILE A C 1
ATOM 1267 O O . ILE A 1 156 ? -1.616 -6.43 12.602 1 98.56 156 ILE A O 1
ATOM 1271 N N . ILE A 1 157 ? -2.125 -7.211 10.625 1 98.56 157 ILE A N 1
ATOM 1272 C CA . ILE A 1 157 ? -3.031 -6.121 10.273 1 98.56 157 ILE A CA 1
ATOM 1273 C C . ILE A 1 157 ? -4.477 -6.566 10.484 1 98.56 157 ILE A C 1
ATOM 1275 O O . ILE A 1 157 ? -4.996 -7.395 9.734 1 98.56 157 ILE A O 1
ATOM 1279 N N . THR A 1 158 ? -5.105 -6.012 11.422 1 98.62 158 THR A N 1
ATOM 1280 C CA . THR A 1 158 ? -6.473 -6.406 11.734 1 98.62 158 THR A CA 1
ATOM 1281 C C . THR A 1 158 ? -7.449 -5.852 10.703 1 98.62 158 THR A C 1
ATOM 1283 O O . THR A 1 158 ? -7.168 -4.836 10.062 1 98.62 158 THR A O 1
ATOM 1286 N N . ARG A 1 159 ? -8.555 -6.594 10.422 1 98.44 159 ARG A N 1
ATOM 1287 C CA . ARG A 1 159 ? -9.633 -6.191 9.523 1 98.44 159 ARG A CA 1
ATOM 1288 C C . ARG A 1 159 ? -9.086 -5.773 8.164 1 98.44 159 ARG A C 1
ATOM 1290 O O . ARG A 1 159 ? -9.516 -4.766 7.594 1 98.44 159 ARG A O 1
ATOM 1297 N N . ASP A 1 160 ? -8.148 -6.535 7.695 1 98.38 160 ASP A N 1
ATOM 1298 C CA . ASP A 1 160 ? -7.48 -6.203 6.441 1 98.38 160 ASP A CA 1
ATOM 1299 C C . ASP A 1 160 ? -8.367 -6.527 5.242 1 98.38 160 ASP A C 1
ATOM 1301 O O . ASP A 1 160 ? -8.328 -5.832 4.223 1 98.38 160 ASP A O 1
ATOM 1305 N N . LEU A 1 161 ? -9.18 -7.539 5.344 1 97.75 161 LEU A N 1
ATOM 1306 C CA . LEU A 1 161 ? -10.086 -7.98 4.289 1 97.75 161 LEU A CA 1
ATOM 1307 C C . LEU A 1 161 ? -11.5 -8.172 4.828 1 97.75 161 LEU A C 1
ATOM 1309 O O . LEU A 1 161 ? -11.68 -8.516 6 1 97.75 161 LEU A O 1
ATOM 1313 N N . TYR A 1 162 ? -12.469 -7.926 3.965 1 97.19 162 TYR A N 1
ATOM 1314 C CA . TYR A 1 162 ? -13.875 -8.18 4.273 1 97.19 162 TYR A CA 1
ATOM 1315 C C . TYR A 1 162 ? -14.508 -9.086 3.227 1 97.19 162 TYR A C 1
ATOM 1317 O O . TYR A 1 162 ? -14.547 -8.75 2.041 1 97.19 162 TYR A O 1
ATOM 1325 N N . LEU A 1 163 ? -14.938 -10.234 3.65 1 94.38 163 LEU A N 1
ATOM 1326 C CA . LEU A 1 163 ? -15.531 -11.227 2.766 1 94.38 163 LEU A CA 1
ATOM 1327 C C . LEU A 1 163 ? -16.672 -11.953 3.461 1 94.38 163 LEU A C 1
ATOM 1329 O O . LEU A 1 163 ? -16.516 -12.453 4.578 1 94.38 163 LEU A O 1
ATOM 1333 N N . ASN A 1 164 ? -17.812 -12.023 2.787 1 92.38 164 ASN A N 1
ATOM 1334 C CA . ASN A 1 164 ? -18.969 -12.766 3.268 1 92.38 164 ASN A CA 1
ATOM 1335 C C . ASN A 1 164 ? -19.375 -12.336 4.676 1 92.38 164 ASN A C 1
ATOM 1337 O O . ASN A 1 164 ? -19.578 -13.18 5.551 1 92.38 164 ASN A O 1
ATOM 1341 N N . GLY A 1 165 ? -19.266 -11.102 4.957 1 94.88 165 GLY A N 1
ATOM 1342 C CA . GLY A 1 165 ? -19.766 -10.562 6.211 1 94.88 165 GLY A CA 1
ATOM 1343 C C . GLY A 1 165 ? -18.766 -10.672 7.344 1 94.88 165 GLY A C 1
ATOM 1344 O O . GLY A 1 165 ? -19.094 -10.383 8.5 1 94.88 165 GLY A O 1
ATOM 1345 N N . LYS A 1 166 ? -17.578 -11.039 7.008 1 96.75 166 LYS A N 1
ATOM 1346 C CA . LYS A 1 166 ? -16.562 -11.242 8.039 1 96.75 166 LYS A CA 1
ATOM 1347 C C . LYS A 1 166 ? -15.281 -10.484 7.703 1 96.75 166 LYS A C 1
ATOM 1349 O O . LYS A 1 166 ? -14.867 -10.445 6.543 1 96.75 166 LYS A O 1
ATOM 1354 N N . TYR A 1 167 ? -14.719 -9.906 8.773 1 97.62 167 TYR A N 1
ATOM 1355 C CA . TYR A 1 167 ? -13.391 -9.312 8.641 1 97.62 167 TYR A CA 1
ATOM 1356 C C . TYR A 1 167 ? -12.305 -10.359 8.883 1 97.62 167 TYR A C 1
ATOM 1358 O O . TYR A 1 167 ? -12.43 -11.188 9.781 1 97.62 167 TYR A O 1
ATOM 1366 N N . TYR A 1 168 ? -11.281 -10.25 8.094 1 98.06 168 TYR A N 1
ATOM 1367 C CA . TYR A 1 168 ? -10.109 -11.094 8.266 1 98.06 168 TYR A CA 1
ATOM 1368 C C . TYR A 1 168 ? -8.852 -10.258 8.477 1 98.06 168 TYR A C 1
ATOM 1370 O O . TYR A 1 168 ? -8.672 -9.227 7.824 1 98.06 168 TYR A O 1
ATOM 1378 N N . SER A 1 169 ? -8.031 -10.742 9.398 1 98.5 169 SER A N 1
ATOM 1379 C CA . SER A 1 169 ? -6.715 -10.141 9.562 1 98.5 169 SER A CA 1
ATOM 1380 C C . SER A 1 169 ? -5.703 -10.75 8.594 1 98.5 169 SER A C 1
ATOM 1382 O O . SER A 1 169 ? -5.898 -11.859 8.102 1 98.5 169 SER A O 1
ATOM 1384 N N . SER A 1 170 ? -4.719 -9.977 8.312 1 98.56 170 SER A N 1
ATOM 1385 C CA . SER A 1 170 ? -3.6 -10.469 7.516 1 98.56 170 SER A CA 1
ATOM 1386 C C . SER A 1 170 ? -2.299 -10.438 8.312 1 98.56 170 SER A C 1
ATOM 1388 O O . SER A 1 170 ? -2.084 -9.539 9.125 1 98.56 170 SER A O 1
ATOM 1390 N N . ILE A 1 171 ? -1.503 -11.422 8.062 1 98.75 171 ILE A N 1
ATOM 1391 C CA . ILE A 1 171 ? -0.141 -11.422 8.586 1 98.75 171 ILE A CA 1
ATOM 1392 C C . ILE A 1 171 ? 0.782 -10.68 7.621 1 98.75 171 ILE A C 1
ATOM 1394 O O . ILE A 1 171 ? 0.783 -10.953 6.418 1 98.75 171 ILE A O 1
ATOM 1398 N N . GLN A 1 172 ? 1.46 -9.711 8.109 1 98.69 172 GLN A N 1
ATOM 1399 C CA . GLN A 1 172 ? 2.529 -9.039 7.367 1 98.69 172 GLN A CA 1
ATOM 1400 C C . GLN A 1 172 ? 3.842 -9.805 7.492 1 98.69 172 GLN A C 1
ATOM 1402 O O . GLN A 1 172 ? 4.305 -10.086 8.602 1 98.69 172 GLN A O 1
ATOM 1407 N N . MET A 1 173 ? 4.418 -10.172 6.348 1 98.88 173 MET A N 1
ATOM 1408 C CA . MET A 1 173 ? 5.691 -10.891 6.348 1 98.88 173 MET A CA 1
ATOM 1409 C C . MET A 1 173 ? 6.711 -10.18 5.465 1 98.88 173 MET A C 1
ATOM 1411 O O . MET A 1 173 ? 6.344 -9.453 4.539 1 98.88 173 MET A O 1
ATOM 1415 N N . GLY A 1 174 ? 7.949 -10.352 5.812 1 98.81 174 GLY A N 1
ATOM 1416 C CA . GLY A 1 174 ? 9.023 -9.711 5.07 1 98.81 174 GLY A CA 1
ATOM 1417 C C . GLY A 1 174 ? 10.273 -10.555 4.977 1 98.81 174 GLY A C 1
ATOM 1418 O O . GLY A 1 174 ? 10.523 -11.406 5.832 1 98.81 174 GLY A O 1
ATOM 1419 N N . LEU A 1 175 ? 11.023 -10.406 3.947 1 98.88 175 LEU A N 1
ATOM 1420 C CA . LEU A 1 175 ? 12.328 -11.016 3.707 1 98.88 175 LEU A CA 1
ATOM 1421 C C . LEU A 1 175 ? 13.367 -9.953 3.365 1 98.88 175 LEU A C 1
ATOM 1423 O O . LEU A 1 175 ? 13.234 -9.25 2.363 1 98.88 175 LEU A O 1
ATOM 1427 N N . GLU A 1 176 ? 14.328 -9.773 4.223 1 98.62 176 GLU A N 1
ATOM 1428 C CA . GLU A 1 176 ? 15.453 -8.875 3.955 1 98.62 176 GLU A CA 1
ATOM 1429 C C . GLU A 1 176 ? 16.484 -9.539 3.059 1 98.62 176 GLU A C 1
ATOM 1431 O O . GLU A 1 176 ? 16.812 -10.711 3.24 1 98.62 176 GLU A O 1
ATOM 1436 N N . LEU A 1 177 ? 16.938 -8.758 2.113 1 97.25 177 LEU A N 1
ATOM 1437 C CA . LEU A 1 177 ? 17.969 -9.258 1.202 1 97.25 177 LEU A CA 1
ATOM 1438 C C . LEU A 1 177 ? 19.266 -8.477 1.353 1 97.25 177 LEU A C 1
ATOM 1440 O O . LEU A 1 177 ? 19.234 -7.25 1.496 1 97.25 177 LEU A O 1
ATOM 1444 N N . ASP A 1 178 ? 20.469 -9.031 1.509 1 86.06 178 ASP A N 1
ATOM 1445 C CA . ASP A 1 178 ? 21.766 -8.383 1.678 1 86.06 178 ASP A CA 1
ATOM 1446 C C . ASP A 1 178 ? 22.422 -8.102 0.326 1 86.06 178 ASP A C 1
ATOM 1448 O O . ASP A 1 178 ? 22.219 -8.852 -0.631 1 86.06 178 ASP A O 1
ATOM 1452 N N . MET B 1 1 ? -16.234 21.953 7.48 1 73.56 1 MET B N 1
ATOM 1453 C CA . MET B 1 1 ? -15.25 22.953 7.887 1 73.56 1 MET B CA 1
ATOM 1454 C C . MET B 1 1 ? -15.219 23.109 9.406 1 73.56 1 MET B C 1
ATOM 1456 O O . MET B 1 1 ? -16.266 23.125 10.055 1 73.56 1 MET B O 1
ATOM 1460 N N . LYS B 1 2 ? -13.953 22.906 9.992 1 81.62 2 LYS B N 1
ATOM 1461 C CA . LYS B 1 2 ? -13.805 22.969 11.445 1 81.62 2 LYS B CA 1
ATOM 1462 C C . LYS B 1 2 ? -12.812 24.062 11.844 1 81.62 2 LYS B C 1
ATOM 1464 O O . LYS B 1 2 ? -11.75 24.188 11.234 1 81.62 2 LYS B O 1
ATOM 1469 N N . LYS B 1 3 ? -13.219 24.844 12.734 1 81.75 3 LYS B N 1
ATOM 1470 C CA . LYS B 1 3 ? -12.344 25.875 13.297 1 81.75 3 LYS B CA 1
ATOM 1471 C C . LYS B 1 3 ? -11.867 25.484 14.695 1 81.75 3 LYS B C 1
ATOM 1473 O O . LYS B 1 3 ? -12.656 25.016 15.516 1 81.75 3 LYS B O 1
ATOM 1478 N N . VAL B 1 4 ? -10.555 25.531 14.805 1 83.56 4 VAL B N 1
ATOM 1479 C CA . VAL B 1 4 ? -9.969 25.141 16.078 1 83.56 4 VAL B CA 1
ATOM 1480 C C . VAL B 1 4 ? -9.016 26.219 16.578 1 83.56 4 VAL B C 1
ATOM 1482 O O . VAL B 1 4 ? -8.258 26.797 15.781 1 83.56 4 VAL B O 1
ATOM 1485 N N . LEU B 1 5 ? -9.133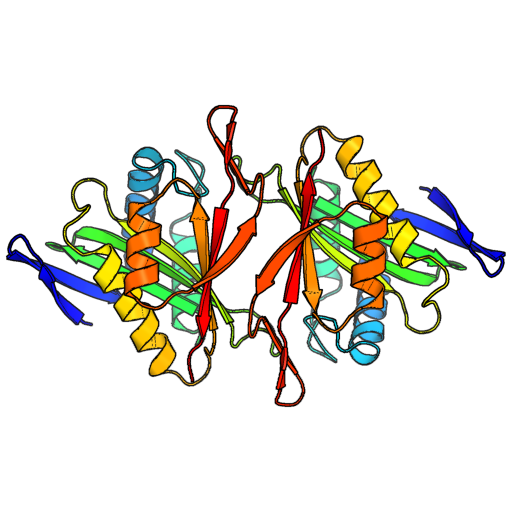 26.547 17.828 1 79.88 5 LEU B N 1
ATOM 1486 C CA . LEU B 1 5 ? -8.156 27.438 18.453 1 79.88 5 LEU B CA 1
ATOM 1487 C C . LEU B 1 5 ? -6.941 26.656 18.938 1 79.88 5 LEU B C 1
ATOM 1489 O O . LEU B 1 5 ? -7.074 25.734 19.75 1 79.88 5 LEU B O 1
ATOM 1493 N N . LEU B 1 6 ? -5.785 27.016 18.5 1 82.81 6 LEU B N 1
ATOM 1494 C CA . LEU B 1 6 ? -4.559 26.281 18.797 1 82.81 6 LEU B CA 1
ATOM 1495 C C . LEU B 1 6 ? -3.953 26.75 20.109 1 82.81 6 LEU B C 1
ATOM 1497 O O . LEU B 1 6 ? -4.445 27.703 20.719 1 82.81 6 LEU B O 1
ATOM 1501 N N . LYS B 1 7 ? -2.902 26.062 20.531 1 74.12 7 LYS B N 1
ATOM 1502 C CA . LYS B 1 7 ? -2.221 26.359 21.781 1 74.12 7 LYS B CA 1
ATOM 1503 C C . LYS B 1 7 ? -1.607 27.766 21.75 1 74.12 7 LYS B C 1
ATOM 1505 O O . LYS B 1 7 ? -1.512 28.422 22.781 1 74.12 7 LYS B O 1
ATOM 1510 N N . ASN B 1 8 ? -1.259 28.297 20.547 1 75 8 ASN B N 1
ATOM 1511 C CA . ASN B 1 8 ? -0.632 29.609 20.453 1 75 8 ASN B CA 1
ATOM 1512 C C . ASN B 1 8 ? -1.655 30.688 20.125 1 75 8 ASN B C 1
ATOM 1514 O O . ASN B 1 8 ? -1.288 31.797 19.734 1 75 8 ASN B O 1
ATOM 1518 N N . ASN B 1 9 ? -2.918 30.344 20.094 1 76.81 9 ASN B N 1
ATOM 1519 C CA . ASN B 1 9 ? -4.047 31.25 19.953 1 76.81 9 ASN B CA 1
ATOM 1520 C C . ASN B 1 9 ? -4.344 31.547 18.484 1 76.81 9 ASN B C 1
ATOM 1522 O O . ASN B 1 9 ? -5.133 32.438 18.172 1 76.81 9 ASN B O 1
ATOM 1526 N N . ASN B 1 10 ? -3.654 30.828 17.672 1 82.81 10 ASN B N 1
ATOM 1527 C CA . ASN B 1 10 ? -3.996 30.938 16.25 1 82.81 10 ASN B CA 1
ATOM 1528 C C . ASN B 1 10 ? -5.27 30.156 15.922 1 82.81 10 ASN B C 1
ATOM 1530 O O . ASN B 1 10 ? -5.551 29.125 16.531 1 82.81 10 ASN B O 1
ATOM 1534 N N . LYS B 1 11 ? -5.973 30.812 14.953 1 89.38 11 LYS B N 1
ATOM 1535 C CA . LYS B 1 11 ? -7.176 30.125 14.484 1 89.38 11 LYS B CA 1
ATOM 1536 C C . LYS B 1 11 ? -6.852 29.156 13.359 1 89.38 11 LYS B C 1
ATOM 1538 O O . LYS B 1 11 ? -6.309 29.547 12.328 1 89.38 11 LYS B O 1
ATOM 1543 N N . LEU B 1 12 ? -7.117 27.953 13.594 1 93.88 12 LEU B N 1
ATOM 1544 C CA . LEU B 1 12 ? -6.883 26.891 12.625 1 93.88 12 LEU B CA 1
ATOM 1545 C C . LEU B 1 12 ? -8.18 26.516 11.914 1 93.88 12 LEU B C 1
ATOM 1547 O O . LEU B 1 12 ? -9.203 26.281 12.562 1 93.88 12 LEU B O 1
ATOM 1551 N N . LEU B 1 13 ? -8.141 26.578 10.594 1 96.12 13 LEU B N 1
ATOM 1552 C CA . LEU B 1 13 ? -9.25 26.078 9.789 1 96.12 13 LEU B CA 1
ATOM 1553 C C . LEU B 1 13 ? -8.883 24.75 9.117 1 96.12 13 LEU B C 1
ATOM 1555 O O . LEU B 1 13 ? -7.824 24.641 8.492 1 96.12 13 LEU B O 1
ATOM 1559 N N . ILE B 1 14 ? -9.711 23.719 9.305 1 97.88 14 ILE B N 1
ATOM 1560 C CA . ILE B 1 14 ? -9.523 22.438 8.633 1 97.88 14 ILE B CA 1
ATOM 1561 C C . ILE B 1 14 ? -10.695 22.172 7.68 1 97.88 14 ILE B C 1
ATOM 1563 O O . ILE B 1 14 ? -11.859 22.297 8.07 1 97.88 14 ILE B O 1
ATOM 1567 N N . ARG B 1 15 ? -10.398 21.875 6.477 1 97.5 15 ARG B N 1
ATOM 1568 C CA . ARG B 1 15 ? -11.445 21.562 5.508 1 97.5 15 ARG B CA 1
ATOM 1569 C C . ARG B 1 15 ? -10.945 20.609 4.438 1 97.5 15 ARG B C 1
ATOM 1571 O O . ARG B 1 15 ? -9.734 20.406 4.289 1 97.5 15 ARG B O 1
ATOM 1578 N N . GLU B 1 16 ? -11.867 20.016 3.701 1 97.94 16 GLU B N 1
ATOM 1579 C CA . GLU B 1 16 ? -11.516 19.188 2.547 1 97.94 16 GLU B CA 1
ATOM 1580 C C . GLU B 1 16 ? -10.93 20.031 1.423 1 97.94 16 GLU B C 1
ATOM 1582 O O . GLU B 1 16 ? -11.266 21.219 1.287 1 97.94 16 GLU B O 1
ATOM 1587 N N . THR B 1 17 ? -10.078 19.438 0.688 1 98.12 17 THR B N 1
ATOM 1588 C CA . THR B 1 17 ? -9.469 20.125 -0.446 1 98.12 17 THR B CA 1
ATOM 1589 C C . THR B 1 17 ? -10.477 20.281 -1.583 1 98.12 17 THR B C 1
ATOM 1591 O O . THR B 1 17 ? -11.422 19.5 -1.693 1 98.12 17 THR B O 1
ATOM 1594 N N . ARG B 1 18 ? -10.289 21.344 -2.33 1 96.62 18 ARG B N 1
ATOM 1595 C CA . ARG B 1 18 ? -10.977 21.609 -3.59 1 96.62 18 ARG B CA 1
ATOM 1596 C C . ARG B 1 18 ? -9.992 21.656 -4.754 1 96.62 18 ARG B C 1
ATOM 1598 O O . ARG B 1 18 ? -8.781 21.797 -4.543 1 96.62 18 ARG B O 1
ATOM 1605 N N . LYS B 1 19 ? -10.586 21.5 -5.934 1 96.56 19 LYS B N 1
ATOM 1606 C CA . LYS B 1 19 ? -9.734 21.5 -7.117 1 96.56 19 LYS B CA 1
ATOM 1607 C C . LYS B 1 19 ? -8.891 22.766 -7.176 1 96.56 19 LYS B C 1
ATOM 1609 O O . LYS B 1 19 ? -7.738 22.734 -7.621 1 96.56 19 LYS B O 1
ATOM 1614 N N . GLU B 1 20 ? -9.375 23.891 -6.691 1 96.88 20 GLU B N 1
ATOM 1615 C CA . GLU B 1 20 ? -8.711 25.188 -6.75 1 96.88 20 GLU B CA 1
ATOM 1616 C C . GLU B 1 20 ? -7.531 25.25 -5.789 1 96.88 20 GLU B C 1
ATOM 1618 O O . GLU B 1 20 ? -6.695 26.156 -5.875 1 96.88 20 GLU B O 1
ATOM 1623 N N . ASP B 1 21 ? -7.426 24.312 -4.883 1 98 21 ASP B N 1
ATOM 1624 C CA . ASP B 1 21 ? -6.336 24.281 -3.916 1 98 21 ASP B CA 1
ATOM 1625 C C . ASP B 1 21 ? -5.082 23.656 -4.523 1 98 21 ASP B C 1
ATOM 1627 O O . ASP B 1 21 ? -4.012 23.672 -3.91 1 98 21 ASP B O 1
ATOM 1631 N N . ALA B 1 22 ? -5.145 23.125 -5.742 1 98.12 22 ALA B N 1
ATOM 1632 C CA . ALA B 1 22 ? -4.117 22.266 -6.336 1 98.12 22 ALA B CA 1
ATOM 1633 C C . ALA B 1 22 ? -2.754 22.953 -6.316 1 98.12 22 ALA B C 1
ATOM 1635 O O . ALA B 1 22 ? -1.774 22.391 -5.824 1 98.12 22 ALA B O 1
ATOM 1636 N N . LYS B 1 23 ? -2.688 24.156 -6.785 1 97.5 23 LYS B N 1
ATOM 1637 C CA . LYS B 1 23 ? -1.412 24.875 -6.871 1 97.5 23 LYS B CA 1
ATOM 1638 C C . LYS B 1 23 ? -0.823 25.109 -5.484 1 97.5 23 LYS B C 1
ATOM 1640 O O . LYS B 1 23 ? 0.361 24.859 -5.254 1 97.5 23 LYS B O 1
ATOM 1645 N N . LYS B 1 24 ? -1.613 25.609 -4.555 1 97.94 24 LYS B N 1
ATOM 1646 C CA . LYS B 1 24 ? -1.158 25.859 -3.191 1 97.94 24 LYS B CA 1
ATOM 1647 C C . LYS B 1 24 ? -0.698 24.578 -2.512 1 97.94 24 LYS B C 1
ATOM 1649 O O . LYS B 1 24 ? 0.262 24.578 -1.739 1 97.94 24 LYS B O 1
ATOM 1654 N N . LEU B 1 25 ? -1.416 23.531 -2.803 1 97.81 25 LEU B N 1
ATOM 1655 C CA . LEU B 1 25 ? -1.068 22.25 -2.209 1 97.81 25 LEU B CA 1
ATOM 1656 C C . LEU B 1 25 ? 0.27 21.75 -2.742 1 97.81 25 LEU B C 1
ATOM 1658 O O . LEU B 1 25 ? 1.096 21.25 -1.98 1 97.81 25 LEU B O 1
ATOM 1662 N N . ILE B 1 26 ? 0.495 21.875 -4.039 1 96.94 26 ILE B N 1
ATOM 1663 C CA . ILE B 1 26 ? 1.766 21.484 -4.641 1 96.94 26 ILE B CA 1
ATOM 1664 C C . ILE B 1 26 ? 2.904 22.281 -3.998 1 96.94 26 ILE B C 1
ATOM 1666 O O . ILE B 1 26 ? 3.941 21.703 -3.646 1 96.94 26 ILE B O 1
ATOM 1670 N N . ASN B 1 27 ? 2.732 23.578 -3.797 1 96.25 27 ASN B N 1
ATOM 1671 C CA . ASN B 1 27 ? 3.73 24.422 -3.143 1 96.25 27 ASN B CA 1
ATOM 1672 C C . ASN B 1 27 ? 4 23.953 -1.714 1 96.25 27 ASN B C 1
ATOM 1674 O O . ASN B 1 27 ? 5.152 23.906 -1.279 1 96.25 27 ASN B O 1
ATOM 1678 N N . TYR B 1 28 ? 2.971 23.688 -1.06 1 97.44 28 TYR B N 1
ATOM 1679 C CA . TYR B 1 28 ? 3.074 23.172 0.304 1 97.44 28 TYR B CA 1
ATOM 1680 C C . TYR B 1 28 ? 3.91 21.906 0.349 1 97.44 28 TYR B C 1
ATOM 1682 O O . TYR B 1 28 ? 4.805 21.766 1.188 1 97.44 28 TYR B O 1
ATOM 1690 N N . ILE B 1 29 ? 3.596 20.938 -0.526 1 96.56 29 ILE B N 1
ATOM 1691 C CA . ILE B 1 29 ? 4.27 19.641 -0.568 1 96.56 29 ILE B CA 1
ATOM 1692 C C . ILE B 1 29 ? 5.754 19.844 -0.872 1 96.56 29 ILE B C 1
ATOM 1694 O O . ILE B 1 29 ? 6.609 19.188 -0.268 1 96.56 29 ILE B O 1
ATOM 1698 N N . GLN B 1 30 ? 6.066 20.734 -1.749 1 94.25 30 GLN B N 1
ATOM 1699 C CA . GLN B 1 30 ? 7.453 21.047 -2.059 1 94.25 30 GLN B CA 1
ATOM 1700 C C . GLN B 1 30 ? 8.18 21.594 -0.833 1 94.25 30 GLN B C 1
ATOM 1702 O O . GLN B 1 30 ? 9.336 21.25 -0.586 1 94.25 30 GLN B O 1
ATOM 1707 N N . GLU B 1 31 ? 7.504 22.391 -0.087 1 95.31 31 GLU B N 1
ATOM 1708 C CA . GLU B 1 31 ? 8.102 22.984 1.101 1 95.31 31 GLU B CA 1
ATOM 1709 C C . GLU B 1 31 ? 8.383 21.938 2.17 1 95.31 31 GLU B C 1
ATOM 1711 O O . GLU B 1 31 ? 9.469 21.922 2.76 1 95.31 31 GLU B O 1
ATOM 1716 N N . ILE B 1 32 ? 7.445 21.078 2.391 1 95.38 32 ILE B N 1
ATOM 1717 C CA . ILE B 1 32 ? 7.621 20.125 3.471 1 95.38 32 ILE B CA 1
ATOM 1718 C C . ILE B 1 32 ? 8.648 19.062 3.064 1 95.38 32 ILE B C 1
ATOM 1720 O O . ILE B 1 32 ? 9.266 18.438 3.922 1 95.38 32 ILE B O 1
ATOM 1724 N N . SER B 1 33 ? 8.852 18.859 1.756 1 93.38 33 SER B N 1
ATOM 1725 C CA . SER B 1 33 ? 9.734 17.828 1.234 1 93.38 33 SER B CA 1
ATOM 1726 C C . SER B 1 33 ? 11.18 18.078 1.656 1 93.38 33 SER B C 1
ATOM 1728 O O . SER B 1 33 ? 12.008 17.156 1.648 1 93.38 33 SER B O 1
ATOM 1730 N N . VAL B 1 34 ? 11.508 19.281 2.1 1 92.69 34 VAL B N 1
ATOM 1731 C CA . VAL B 1 34 ? 12.875 19.594 2.488 1 92.69 34 VAL B CA 1
ATOM 1732 C C . VAL B 1 34 ? 12.938 19.859 3.992 1 92.69 34 VAL B C 1
ATOM 1734 O O . VAL B 1 34 ? 13.992 20.219 4.523 1 92.69 34 VAL B O 1
ATOM 1737 N N . GLN B 1 35 ? 11.805 19.703 4.652 1 92.25 35 GLN B N 1
ATOM 1738 C CA . GLN B 1 35 ? 11.758 20.047 6.07 1 92.25 35 GLN B CA 1
ATOM 1739 C C . GLN B 1 35 ? 11.719 18.797 6.938 1 92.25 35 GLN B C 1
ATOM 1741 O O . GLN B 1 35 ? 11.93 18.859 8.148 1 92.25 35 GLN B O 1
ATOM 1746 N N . SER B 1 36 ? 11.43 17.688 6.316 1 87.75 36 SER B N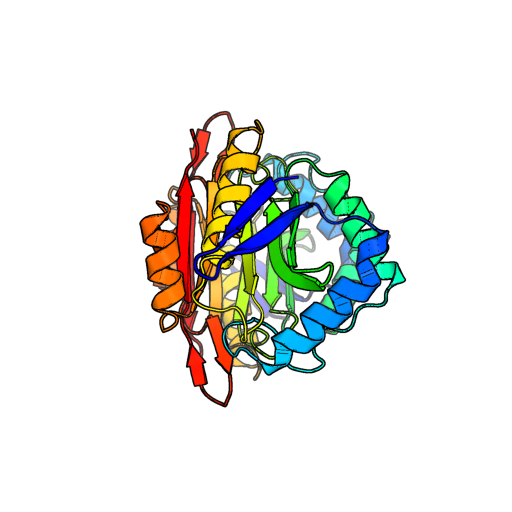 1
ATOM 1747 C CA . SER B 1 36 ? 11.227 16.484 7.121 1 87.75 36 SER B CA 1
ATOM 1748 C C . SER B 1 36 ? 11.844 15.266 6.461 1 87.75 36 SER B C 1
ATOM 1750 O O . SER B 1 36 ? 11.664 15.039 5.262 1 87.75 36 SER B O 1
ATOM 1752 N N . ASP B 1 37 ? 12.469 14.414 7.289 1 88.75 37 ASP B N 1
ATOM 1753 C CA . ASP B 1 37 ? 13.047 13.164 6.809 1 88.75 37 ASP B CA 1
ATOM 1754 C C . ASP B 1 37 ? 12.094 11.992 7.043 1 88.75 37 ASP B C 1
ATOM 1756 O O . ASP B 1 37 ? 12.445 10.836 6.793 1 88.75 37 ASP B O 1
ATOM 1760 N N . PHE B 1 38 ? 10.906 12.289 7.449 1 91.75 38 PHE B N 1
ATOM 1761 C CA . PHE B 1 38 ? 9.977 11.227 7.805 1 91.75 38 PHE B CA 1
ATOM 1762 C C . PHE B 1 38 ? 9.008 10.953 6.66 1 91.75 38 PHE B C 1
ATOM 1764 O O . PHE B 1 38 ? 8.164 10.055 6.75 1 91.75 38 PHE B O 1
ATOM 1771 N N . LEU B 1 39 ? 9.141 11.695 5.609 1 92.62 39 LEU B N 1
ATOM 1772 C CA . LEU B 1 39 ? 8.266 11.516 4.453 1 92.62 39 LEU B CA 1
ATOM 1773 C C . LEU B 1 39 ? 8.867 10.508 3.473 1 92.62 39 LEU B C 1
ATOM 1775 O O . LEU B 1 39 ? 10.086 10.32 3.439 1 92.62 39 LEU B O 1
ATOM 1779 N N . THR B 1 40 ? 8.031 9.938 2.646 1 93.31 40 THR B N 1
ATOM 1780 C CA . THR B 1 40 ? 8.477 8.945 1.675 1 93.31 40 THR B CA 1
ATOM 1781 C C . THR B 1 40 ? 9.117 9.625 0.465 1 93.31 40 THR B C 1
ATOM 1783 O O . THR B 1 40 ? 9.578 8.953 -0.459 1 93.31 40 THR B O 1
ATOM 1786 N N . PHE B 1 41 ? 9.094 10.93 0.42 1 91.62 41 PHE B N 1
ATOM 1787 C CA . PHE B 1 41 ? 9.672 11.68 -0.69 1 91.62 41 PHE B CA 1
ATOM 1788 C C . PHE B 1 41 ? 10.5 12.852 -0.179 1 91.62 41 PHE B C 1
ATOM 1790 O O . PHE B 1 41 ? 10.273 13.344 0.927 1 91.62 41 PHE B O 1
ATOM 1797 N N . GLY B 1 42 ? 11.461 13.258 -1.007 1 90.06 42 GLY B N 1
ATOM 1798 C CA . GLY B 1 42 ? 12.297 14.414 -0.719 1 90.06 42 GLY B CA 1
ATOM 1799 C C . GLY B 1 42 ? 12.18 15.508 -1.761 1 90.06 42 GLY B C 1
ATOM 1800 O O . GLY B 1 42 ? 11.219 15.539 -2.531 1 90.06 42 GLY B O 1
ATOM 1801 N N . ARG B 1 43 ? 13.156 16.344 -1.65 1 86.38 43 ARG B N 1
ATOM 1802 C CA . ARG B 1 43 ? 13.172 17.516 -2.523 1 86.38 43 ARG B CA 1
ATOM 1803 C C . ARG B 1 43 ? 13.102 17.094 -3.99 1 86.38 43 ARG B C 1
ATOM 1805 O O . ARG B 1 43 ? 13.898 16.266 -4.445 1 86.38 43 ARG B O 1
ATOM 1812 N N . GLY B 1 44 ? 12.125 17.609 -4.703 1 86.94 44 GLY B N 1
ATOM 1813 C CA . GLY B 1 44 ? 12.062 17.422 -6.145 1 86.94 44 GLY B CA 1
ATOM 1814 C C . GLY B 1 44 ? 11.477 16.078 -6.547 1 86.94 44 GLY B C 1
ATOM 1815 O O . GLY B 1 44 ? 11.43 15.75 -7.734 1 86.94 44 GLY B O 1
ATOM 1816 N N . GLU B 1 45 ? 11.062 15.336 -5.633 1 88 45 GLU B N 1
ATOM 1817 C CA . GLU B 1 45 ? 10.594 13.984 -5.945 1 88 45 GLU B CA 1
ATOM 1818 C C . GLU B 1 45 ? 9.086 13.961 -6.168 1 88 45 GLU B C 1
ATOM 1820 O O . GLU B 1 45 ? 8.539 12.969 -6.656 1 88 45 GLU B O 1
ATOM 1825 N N . PHE B 1 46 ? 8.492 14.992 -5.801 1 85.25 46 PHE B N 1
ATOM 1826 C CA . PHE B 1 46 ? 7.062 15.133 -6.062 1 85.25 46 PHE B CA 1
ATOM 1827 C C . PHE B 1 46 ? 6.82 16 -7.289 1 85.25 46 PHE B C 1
ATOM 1829 O O . PHE B 1 46 ? 6.707 17.219 -7.18 1 85.25 46 PHE B O 1
ATOM 1836 N N . ASN B 1 47 ? 6.719 15.359 -8.414 1 87.62 47 ASN B N 1
ATOM 1837 C CA . ASN B 1 47 ? 6.555 16.078 -9.68 1 87.62 47 ASN B CA 1
ATOM 1838 C C . ASN B 1 47 ? 5.18 15.82 -10.289 1 87.62 47 ASN B C 1
ATOM 1840 O O . ASN B 1 47 ? 4.996 14.859 -11.039 1 87.62 47 ASN B O 1
ATOM 1844 N N . ILE B 1 48 ? 4.277 16.625 -10.016 1 92.12 48 ILE B N 1
ATOM 1845 C CA . ILE B 1 48 ? 2.92 16.531 -10.547 1 92.12 48 ILE B CA 1
ATOM 1846 C C . ILE B 1 48 ? 2.484 17.875 -11.102 1 92.12 48 ILE B C 1
ATOM 1848 O O . ILE B 1 48 ? 2.762 18.922 -10.5 1 92.12 48 ILE B O 1
ATOM 1852 N N . SER B 1 49 ? 1.846 17.922 -12.227 1 96 49 SER B N 1
ATOM 1853 C CA . SER B 1 49 ? 1.316 19.172 -12.773 1 96 49 SER B CA 1
ATOM 1854 C C . SER B 1 49 ? 0.099 19.656 -11.992 1 96 49 SER B C 1
ATOM 1856 O O . SER B 1 49 ? -0.558 18.859 -11.312 1 96 49 SER B O 1
ATOM 1858 N N . VAL B 1 50 ? -0.163 20.922 -12.102 1 97.25 50 VAL B N 1
ATOM 1859 C CA . VAL B 1 50 ? -1.339 21.484 -11.453 1 97.25 50 VAL B CA 1
ATOM 1860 C C . VAL B 1 50 ? -2.602 20.812 -11.984 1 97.25 50 VAL B C 1
ATOM 1862 O O . VAL B 1 50 ? -3.508 20.484 -11.211 1 97.25 50 VAL B O 1
ATOM 1865 N N . GLU B 1 51 ? -2.641 20.531 -13.25 1 97.69 51 GLU B N 1
ATOM 1866 C CA . GLU B 1 51 ? -3.791 19.875 -13.875 1 97.69 51 GLU B CA 1
ATOM 1867 C C . GLU B 1 51 ? -3.99 18.469 -13.336 1 97.69 51 GLU B C 1
ATOM 1869 O O . GLU B 1 51 ? -5.117 18.062 -13.039 1 97.69 51 GLU B O 1
ATOM 1874 N N . ASP B 1 52 ? -2.955 17.766 -13.219 1 97 52 ASP B N 1
ATOM 1875 C CA . ASP B 1 52 ? -3.029 16.406 -12.695 1 97 52 ASP B CA 1
ATOM 1876 C C . ASP B 1 52 ? -3.484 16.406 -11.234 1 97 52 ASP B C 1
ATOM 1878 O O . ASP B 1 52 ? -4.285 15.562 -10.828 1 97 52 ASP B O 1
ATOM 1882 N N . GLU B 1 53 ? -2.932 17.344 -10.5 1 97.12 53 GLU B N 1
ATOM 1883 C CA . GLU B 1 53 ? -3.34 17.469 -9.102 1 97.12 53 GLU B CA 1
ATOM 1884 C C . GLU B 1 53 ? -4.82 17.828 -8.992 1 97.12 53 GLU B C 1
ATOM 1886 O O . GLU B 1 53 ? -5.527 17.297 -8.133 1 97.12 53 GLU B O 1
ATOM 1891 N N . GLU B 1 54 ? -5.281 18.703 -9.828 1 98.06 54 GLU B N 1
ATOM 1892 C CA . GLU B 1 54 ? -6.695 19.062 -9.844 1 98.06 54 GLU B CA 1
ATOM 1893 C C . GLU B 1 54 ? -7.574 17.828 -10.07 1 98.06 54 GLU B C 1
ATOM 1895 O O . GLU B 1 54 ? -8.57 17.625 -9.367 1 98.06 54 GLU B O 1
ATOM 1900 N N . LYS B 1 55 ? -7.188 17.062 -11.023 1 97.56 55 LYS B N 1
ATOM 1901 C CA . LYS B 1 55 ? -7.945 15.852 -11.336 1 97.56 55 LYS B CA 1
ATOM 1902 C C . LYS B 1 55 ? -7.945 14.891 -10.148 1 97.56 55 LYS B C 1
ATOM 1904 O O . LYS B 1 55 ? -8.977 14.289 -9.836 1 97.56 55 LYS B O 1
ATOM 1909 N N . MET B 1 56 ? -6.816 14.789 -9.562 1 97.19 56 MET B N 1
ATOM 1910 C CA . MET B 1 56 ? -6.699 13.914 -8.398 1 97.19 56 MET B CA 1
ATOM 1911 C C . MET B 1 56 ? -7.605 14.383 -7.266 1 97.19 56 MET B C 1
ATOM 1913 O O . MET B 1 56 ? -8.328 13.586 -6.668 1 97.19 56 MET B O 1
ATOM 1917 N N . LEU B 1 57 ? -7.547 15.664 -6.973 1 98.06 57 LEU B N 1
ATOM 1918 C CA . LEU B 1 57 ? -8.367 16.219 -5.902 1 98.06 57 LEU B CA 1
ATOM 1919 C C . LEU B 1 57 ? -9.852 16.047 -6.203 1 98.06 57 LEU B C 1
ATOM 1921 O O . LEU B 1 57 ? -10.633 15.75 -5.297 1 98.06 57 LEU B O 1
ATOM 1925 N N . GLU B 1 58 ? -10.234 16.156 -7.41 1 97.44 58 GLU B N 1
ATOM 1926 C CA . GLU B 1 58 ? -11.625 15.945 -7.809 1 97.44 58 GLU B CA 1
ATOM 1927 C C . GLU B 1 58 ? -12.047 14.492 -7.605 1 97.44 58 GLU B C 1
ATOM 1929 O O . GLU B 1 58 ? -13.156 14.227 -7.129 1 97.44 58 GLU B O 1
ATOM 1934 N N . ASN B 1 59 ? -11.188 13.594 -8 1 97.19 59 ASN B N 1
ATOM 1935 C CA . ASN B 1 59 ? -11.477 12.18 -7.809 1 97.19 59 ASN B CA 1
ATOM 1936 C C . ASN B 1 59 ? -11.664 11.844 -6.332 1 97.19 59 ASN B C 1
ATOM 1938 O O . ASN B 1 59 ? -12.555 11.062 -5.977 1 97.19 59 ASN B O 1
ATOM 1942 N N . ILE B 1 60 ? -10.805 12.43 -5.531 1 97.44 60 ILE B N 1
ATOM 1943 C CA . ILE B 1 60 ? -10.891 12.195 -4.094 1 97.44 60 ILE B CA 1
ATOM 1944 C C . ILE B 1 60 ? -12.211 12.742 -3.559 1 97.44 60 ILE B C 1
ATOM 1946 O O . ILE B 1 60 ? -12.891 12.07 -2.781 1 97.44 60 ILE B O 1
ATOM 1950 N N . LEU B 1 61 ? -12.547 13.914 -3.977 1 95.31 61 LEU B N 1
ATOM 1951 C CA . LEU B 1 61 ? -13.766 14.578 -3.525 1 95.31 61 LEU B CA 1
ATOM 1952 C C . LEU B 1 61 ? -14.992 13.758 -3.898 1 95.31 61 LEU B C 1
ATOM 1954 O O . LEU B 1 61 ? -16 13.773 -3.182 1 95.31 61 LEU B O 1
ATOM 1958 N N . ASN B 1 62 ? -14.914 13.031 -4.941 1 95.56 62 ASN B N 1
ATOM 1959 C CA . ASN B 1 62 ? -16.047 12.25 -5.434 1 95.56 62 ASN B CA 1
ATOM 1960 C C . ASN B 1 62 ? -16.031 10.828 -4.879 1 95.56 62 ASN B C 1
ATOM 1962 O O . ASN B 1 62 ? -16.875 10 -5.242 1 95.56 62 ASN B O 1
ATOM 1966 N N . SER B 1 63 ? -15.125 10.586 -4.062 1 96.25 63 SER B N 1
ATOM 1967 C CA . SER B 1 63 ? -15.016 9.258 -3.461 1 96.25 63 SER B CA 1
ATOM 1968 C C . SER B 1 63 ? -15.609 9.242 -2.055 1 96.25 63 SER B C 1
ATOM 1970 O O . SER B 1 63 ? -15.664 10.281 -1.388 1 96.25 63 SER B O 1
ATOM 1972 N N . ASN B 1 64 ? -15.953 8.078 -1.627 1 95.56 64 ASN B N 1
ATOM 1973 C CA . ASN B 1 64 ? -16.516 7.957 -0.287 1 95.56 64 ASN B CA 1
ATOM 1974 C C . ASN B 1 64 ? -15.555 7.25 0.663 1 95.56 64 ASN B C 1
ATOM 1976 O O . ASN B 1 64 ? -15.883 7.023 1.829 1 95.56 64 ASN B O 1
ATOM 1980 N N . ASN B 1 65 ? -14.406 6.883 0.174 1 98.25 65 ASN B N 1
ATOM 1981 C CA . ASN B 1 65 ? -13.453 6.215 1.059 1 98.25 65 ASN B CA 1
ATOM 1982 C C . ASN B 1 65 ? -12.047 6.785 0.905 1 98.25 65 ASN B C 1
ATOM 1984 O O . ASN B 1 65 ? -11.062 6.133 1.263 1 98.25 65 ASN B O 1
ATOM 1988 N N . ASN B 1 66 ? -11.93 7.898 0.262 1 98.69 66 ASN B N 1
ATOM 1989 C CA . ASN B 1 66 ? -10.727 8.719 0.221 1 98.69 66 ASN B CA 1
ATOM 1990 C C . ASN B 1 66 ? -10.961 10.094 0.834 1 98.69 66 ASN B C 1
ATOM 1992 O O . ASN B 1 66 ? -12.07 10.625 0.77 1 98.69 66 ASN B O 1
ATOM 1996 N N . LEU B 1 67 ? -9.93 10.648 1.394 1 98.56 67 LEU B N 1
ATOM 1997 C CA . LEU B 1 67 ? -10.047 11.953 2.041 1 98.56 67 LEU B CA 1
ATOM 1998 C C . LEU B 1 67 ? -8.766 12.758 1.869 1 98.56 67 LEU B C 1
ATOM 2000 O O . LEU B 1 67 ? -7.664 12.219 1.991 1 98.56 67 LEU B O 1
ATOM 2004 N N . ASN B 1 68 ? -8.867 13.914 1.505 1 98.75 68 ASN B N 1
ATOM 2005 C CA . ASN B 1 68 ? -7.789 14.898 1.509 1 98.75 68 ASN B CA 1
ATOM 2006 C C . ASN B 1 68 ? -8.219 16.203 2.182 1 98.75 68 ASN B C 1
ATOM 2008 O O . ASN B 1 68 ? -9.133 16.875 1.701 1 98.75 68 ASN B O 1
ATOM 2012 N N . ILE B 1 69 ? -7.523 16.531 3.285 1 98.69 69 ILE B N 1
ATOM 2013 C CA . ILE B 1 69 ? -7.879 17.734 4.023 1 98.69 69 ILE B CA 1
ATOM 2014 C C . ILE B 1 69 ? -6.637 18.594 4.234 1 98.69 69 ILE B C 1
ATOM 2016 O O . ILE B 1 69 ? -5.516 18.078 4.25 1 98.69 69 ILE B O 1
ATOM 2020 N N . ILE B 1 70 ? -6.906 19.859 4.391 1 98.69 70 ILE B N 1
ATOM 2021 C CA . ILE B 1 70 ? -5.836 20.812 4.641 1 98.69 70 ILE B CA 1
ATOM 2022 C C . ILE B 1 70 ? -6.148 21.625 5.898 1 98.69 70 ILE B C 1
ATOM 2024 O O . ILE B 1 70 ? -7.316 21.812 6.246 1 98.69 70 ILE B O 1
ATOM 2028 N N . ALA B 1 71 ? -5.105 21.969 6.598 1 98.38 71 ALA B N 1
ATOM 2029 C CA . ALA B 1 71 ? -5.141 22.922 7.711 1 98.38 71 ALA B CA 1
ATOM 2030 C C . ALA B 1 71 ? -4.641 24.297 7.281 1 98.38 71 ALA B C 1
ATOM 2032 O O . ALA B 1 71 ? -3.576 24.422 6.668 1 98.38 71 ALA B O 1
ATOM 2033 N N . LEU B 1 72 ? -5.441 25.297 7.629 1 97.44 72 LEU B N 1
ATOM 2034 C CA . LEU B 1 72 ? -5.109 26.641 7.191 1 97.44 72 LEU B CA 1
ATOM 2035 C C . LEU B 1 72 ? -4.977 27.578 8.383 1 97.44 72 LEU B C 1
ATOM 2037 O O . LEU B 1 72 ? -5.797 27.547 9.305 1 97.44 72 LEU B O 1
ATOM 2041 N N . ILE B 1 73 ? -3.928 28.359 8.383 1 95.44 73 ILE B N 1
ATOM 2042 C CA . ILE B 1 73 ? -3.75 29.516 9.25 1 95.44 73 ILE B CA 1
ATOM 2043 C C . ILE B 1 73 ? -3.555 30.766 8.398 1 95.44 73 ILE B C 1
ATOM 2045 O O . ILE B 1 73 ? -2.631 30.844 7.586 1 95.44 73 ILE B O 1
ATOM 2049 N N . ASP B 1 74 ? -4.414 31.766 8.508 1 92.38 74 ASP B N 1
ATOM 2050 C CA . ASP B 1 74 ? -4.371 33 7.719 1 92.38 74 ASP B CA 1
ATOM 2051 C C . ASP B 1 74 ? -4.32 32.688 6.223 1 92.38 74 ASP B C 1
ATOM 2053 O O . ASP B 1 74 ? -3.463 33.188 5.504 1 92.38 74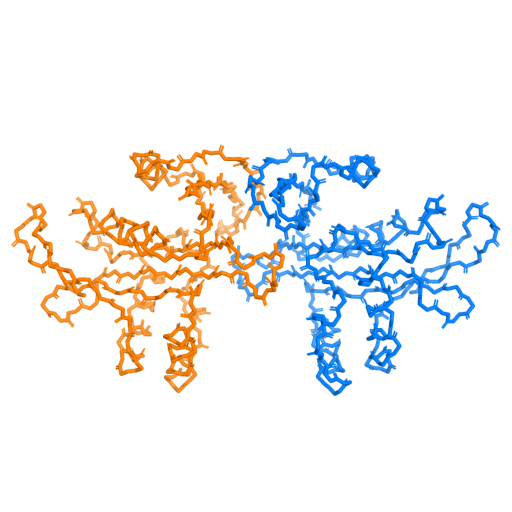 ASP B O 1
ATOM 2057 N N . ASN B 1 75 ? -5.012 31.625 5.75 1 92 75 ASN B N 1
ATOM 2058 C CA . ASN B 1 75 ? -5.219 31.219 4.363 1 92 75 ASN B CA 1
ATOM 2059 C C . ASN B 1 75 ? -3.984 30.531 3.791 1 92 75 ASN B C 1
ATOM 2061 O O . ASN B 1 75 ? -3.914 30.281 2.588 1 92 75 ASN B O 1
ATOM 2065 N N . LYS B 1 76 ? -3.082 30.281 4.668 1 96.25 76 LYS B N 1
ATOM 2066 C CA . LYS B 1 76 ? -1.915 29.5 4.277 1 96.25 76 LYS B CA 1
ATOM 2067 C C . LYS B 1 76 ? -2.076 28.047 4.68 1 96.25 76 LYS B C 1
ATOM 2069 O O . LYS B 1 76 ? -2.445 27.75 5.82 1 96.25 76 LYS B O 1
ATOM 2074 N N . ILE B 1 77 ? -1.829 27.172 3.73 1 98.25 77 ILE B N 1
ATOM 2075 C CA . ILE B 1 77 ? -1.834 25.75 4.074 1 98.25 77 ILE B CA 1
ATOM 2076 C C . ILE B 1 77 ? -0.636 25.422 4.965 1 98.25 77 ILE B C 1
ATOM 2078 O O . ILE B 1 77 ? 0.514 25.625 4.562 1 98.25 77 ILE B O 1
ATOM 2082 N N . VAL B 1 78 ? -0.878 24.922 6.184 1 97.88 78 VAL B N 1
ATOM 2083 C CA . VAL B 1 78 ? 0.205 24.656 7.121 1 97.88 78 VAL B CA 1
ATOM 2084 C C . VAL B 1 78 ? 0.222 23.172 7.484 1 97.88 78 VAL B C 1
ATOM 2086 O O . VAL B 1 78 ? 1.123 22.703 8.188 1 97.88 78 VAL B O 1
ATOM 2089 N N . GLY B 1 79 ? -0.732 22.422 7.039 1 98.19 79 GLY B N 1
ATOM 2090 C CA . GLY B 1 79 ? -0.832 20.984 7.25 1 98.19 79 GLY B CA 1
ATOM 2091 C C . GLY B 1 79 ? -1.712 20.281 6.227 1 98.19 79 GLY B C 1
ATOM 2092 O O . GLY B 1 79 ? -2.555 20.922 5.594 1 98.19 79 GLY B O 1
ATOM 2093 N N . ASN B 1 80 ? -1.497 19.031 6.082 1 98.62 80 ASN B N 1
ATOM 2094 C CA . ASN B 1 80 ? -2.242 18.219 5.121 1 98.62 80 ASN B CA 1
ATOM 2095 C C . ASN B 1 80 ? -2.342 16.766 5.57 1 98.62 80 ASN B C 1
ATOM 2097 O O . ASN B 1 80 ? -1.396 16.219 6.145 1 98.62 80 ASN B O 1
ATOM 2101 N N . LEU B 1 81 ? -3.461 16.188 5.355 1 98.75 81 LEU B N 1
ATOM 2102 C CA . LEU B 1 81 ? -3.664 14.766 5.574 1 98.75 81 LEU B CA 1
ATOM 2103 C C . LEU B 1 81 ? -4.367 14.125 4.383 1 98.75 81 LEU B C 1
ATOM 2105 O O . LEU B 1 81 ? -5.367 14.656 3.889 1 98.75 81 LEU B O 1
ATOM 2109 N N . THR B 1 82 ? -3.793 13.047 3.912 1 98.56 82 THR B N 1
ATOM 2110 C CA . THR B 1 82 ? -4.398 12.25 2.854 1 98.56 82 THR B CA 1
ATOM 2111 C C . THR B 1 82 ? -4.695 10.836 3.348 1 98.56 82 THR B C 1
ATOM 2113 O O . THR B 1 82 ? -3.848 10.203 3.982 1 98.56 82 THR B O 1
ATOM 2116 N N . PHE B 1 83 ? -5.906 10.398 3.156 1 98.81 83 PHE B N 1
ATOM 2117 C CA . PHE B 1 83 ? -6.328 9.023 3.42 1 98.81 83 PHE B CA 1
ATOM 2118 C C . PHE B 1 83 ? -6.777 8.344 2.135 1 98.81 83 PHE B C 1
ATOM 2120 O O . PHE B 1 83 ? -7.582 8.891 1.38 1 98.81 83 PHE B O 1
ATOM 2127 N N . ARG B 1 84 ? -6.191 7.191 1.861 1 98.62 84 ARG B N 1
ATOM 2128 C CA . ARG B 1 84 ? -6.547 6.406 0.684 1 98.62 84 ARG B CA 1
ATOM 2129 C C . ARG B 1 84 ? -7.145 5.062 1.085 1 98.62 84 ARG B C 1
ATOM 2131 O O . ARG B 1 84 ? -6.473 4.238 1.713 1 98.62 84 ARG B O 1
ATOM 2138 N N . GLY B 1 85 ? -8.359 4.84 0.697 1 98.31 85 GLY B N 1
ATOM 2139 C CA . GLY B 1 85 ? -9.023 3.564 0.914 1 98.31 85 GLY B CA 1
ATOM 2140 C C . GLY B 1 85 ? -8.797 2.574 -0.212 1 98.31 85 GLY B C 1
ATOM 2141 O O . GLY B 1 85 ? -8.367 2.953 -1.302 1 98.31 85 GLY B O 1
ATOM 2142 N N . GLY B 1 86 ? -9.07 1.344 0.073 1 96.94 86 GLY B N 1
ATOM 2143 C CA . GLY B 1 86 ? -8.938 0.305 -0.936 1 96.94 86 GLY B CA 1
ATOM 2144 C C . GLY B 1 86 ? -9.875 0.491 -2.113 1 96.94 86 GLY B C 1
ATOM 2145 O O . GLY B 1 86 ? -10.984 1 -1.954 1 96.94 86 GLY B O 1
ATOM 2146 N N . HIS B 1 87 ? -9.453 -0.005 -3.266 1 93.56 87 HIS B N 1
ATOM 2147 C CA . HIS B 1 87 ? -10.188 0.285 -4.492 1 93.56 87 HIS B CA 1
ATOM 2148 C C . HIS B 1 87 ? -11.094 -0.879 -4.883 1 93.56 87 HIS B C 1
ATOM 2150 O O . HIS B 1 87 ? -11.773 -0.825 -5.91 1 93.56 87 HIS B O 1
ATOM 2156 N N . ARG B 1 88 ? -11.156 -1.94 -4.102 1 94.44 88 ARG B N 1
ATOM 2157 C CA . ARG B 1 88 ? -11.969 -3.119 -4.383 1 94.44 88 ARG B CA 1
ATOM 2158 C C . ARG B 1 88 ? -12.93 -3.406 -3.234 1 94.44 88 ARG B C 1
ATOM 2160 O O . ARG B 1 88 ? -12.68 -3.004 -2.096 1 94.44 88 ARG B O 1
ATOM 2167 N N . PRO B 1 89 ? -14 -4.121 -3.51 1 95 89 PRO B N 1
ATOM 2168 C CA . PRO B 1 89 ? -15.016 -4.371 -2.48 1 95 89 PRO B CA 1
ATOM 2169 C C . PRO B 1 89 ? -14.438 -5.051 -1.24 1 95 89 PRO B C 1
ATOM 2171 O O . PRO B 1 89 ? -14.828 -4.727 -0.116 1 95 89 PRO B O 1
ATOM 2174 N N . ARG B 1 90 ? -13.469 -5.918 -1.381 1 96 90 ARG B N 1
ATOM 2175 C CA . ARG B 1 90 ? -12.969 -6.715 -0.267 1 96 90 ARG B CA 1
ATOM 2176 C C . ARG B 1 90 ? -12.047 -5.895 0.624 1 96 90 ARG B C 1
ATOM 2178 O O . ARG B 1 90 ? -11.703 -6.316 1.731 1 96 90 ARG B O 1
ATOM 2185 N N . ILE B 1 91 ? -11.625 -4.688 0.159 1 97.44 91 ILE B N 1
ATOM 2186 C CA . ILE B 1 91 ? -10.664 -3.912 0.933 1 97.44 91 ILE B CA 1
ATOM 2187 C C . ILE B 1 91 ? -11.117 -2.459 1.023 1 97.44 91 ILE B C 1
ATOM 2189 O O . ILE B 1 91 ? -10.367 -1.592 1.476 1 97.44 91 ILE B O 1
ATOM 2193 N N . LYS B 1 92 ? -12.297 -2.117 0.6 1 97.44 92 LYS B N 1
ATOM 2194 C CA . LYS B 1 92 ? -12.781 -0.739 0.554 1 97.44 92 LYS B CA 1
ATOM 2195 C C . LYS B 1 92 ? -12.977 -0.178 1.96 1 97.44 92 LYS B C 1
ATOM 2197 O O . LYS B 1 92 ? -12.992 1.039 2.15 1 97.44 92 LYS B O 1
ATOM 2202 N N . HIS B 1 93 ? -13.164 -1.054 2.963 1 98.31 93 HIS B N 1
ATOM 2203 C CA . HIS B 1 93 ? -13.469 -0.637 4.328 1 98.31 93 HIS B CA 1
ATOM 2204 C C . HIS B 1 93 ? -12.203 -0.195 5.062 1 98.31 93 HIS B C 1
ATOM 2206 O O . HIS B 1 93 ? -12.273 0.299 6.188 1 98.31 93 HIS B O 1
ATOM 2212 N N . THR B 1 94 ? -10.977 -0.375 4.492 1 98.62 94 THR B N 1
ATOM 2213 C CA . THR B 1 94 ? -9.719 -0.037 5.148 1 98.62 94 THR B CA 1
ATOM 2214 C C . THR B 1 94 ? -8.883 0.882 4.27 1 98.62 94 THR B C 1
ATOM 2216 O O . THR B 1 94 ? -9.102 0.965 3.059 1 98.62 94 THR B O 1
ATOM 2219 N N . GLY B 1 95 ? -7.98 1.595 4.879 1 98.62 95 GLY B N 1
ATOM 2220 C CA . GLY B 1 95 ? -7.09 2.504 4.176 1 98.62 95 GLY B CA 1
ATOM 2221 C C . GLY B 1 95 ? -5.906 2.947 5.012 1 98.62 95 GLY B C 1
ATOM 2222 O O . GLY B 1 95 ? -5.707 2.457 6.125 1 98.62 95 GLY B O 1
ATOM 2223 N N . GLU B 1 96 ? -5.086 3.719 4.43 1 98.81 96 GLU B N 1
ATOM 2224 C CA . GLU B 1 96 ? -3.885 4.25 5.066 1 98.81 96 GLU B CA 1
ATOM 2225 C C . GLU B 1 96 ? -3.785 5.762 4.883 1 98.81 96 GLU B C 1
ATOM 2227 O O . GLU B 1 96 ? -4.188 6.297 3.848 1 98.81 96 GLU B O 1
ATOM 2232 N N . PHE B 1 97 ? -3.266 6.426 5.875 1 98.81 97 PHE B N 1
ATOM 2233 C CA . PHE B 1 97 ? -3.156 7.875 5.75 1 98.81 97 PHE B CA 1
ATOM 2234 C C . PHE B 1 97 ? -1.729 8.336 6.012 1 98.81 97 PHE B C 1
ATOM 2236 O O . PHE B 1 97 ? -0.916 7.582 6.551 1 98.81 97 PHE B O 1
ATOM 2243 N N . GLY B 1 98 ? -1.426 9.453 5.52 1 98.12 98 GLY B N 1
ATOM 2244 C CA . GLY B 1 98 ? -0.277 10.266 5.875 1 98.12 98 GLY B CA 1
ATOM 2245 C C . GLY B 1 98 ? -0.654 11.68 6.297 1 98.12 98 GLY B C 1
ATOM 2246 O O . GLY B 1 98 ? -1.677 12.211 5.863 1 98.12 98 GLY B O 1
ATOM 2247 N N . VAL B 1 99 ? 0.167 12.234 7.133 1 98.25 99 VAL B N 1
ATOM 2248 C CA . VAL B 1 99 ? -0.089 13.586 7.633 1 98.25 99 VAL B CA 1
ATOM 2249 C C . VAL B 1 99 ? 1.224 14.359 7.73 1 98.25 99 VAL B C 1
ATOM 2251 O O . VAL B 1 99 ? 2.268 13.781 8.055 1 98.25 99 VAL B O 1
ATOM 2254 N N . SER B 1 100 ? 1.145 15.562 7.395 1 97.56 100 SER B N 1
ATOM 2255 C CA . SER B 1 100 ? 2.312 16.438 7.477 1 97.56 100 SER B CA 1
ATOM 2256 C C . SER B 1 100 ? 1.925 17.844 7.938 1 97.56 100 SER B C 1
ATOM 2258 O O . SER B 1 100 ? 0.79 18.281 7.73 1 97.56 100 SER B O 1
ATOM 2260 N N . VAL B 1 101 ? 2.818 18.484 8.602 1 97.5 101 VAL B N 1
ATOM 2261 C CA . VAL B 1 101 ? 2.686 19.859 9.086 1 97.5 101 VAL B CA 1
ATOM 2262 C C . VAL B 1 101 ? 3.98 20.625 8.836 1 97.5 101 VAL B C 1
ATOM 2264 O O . VAL B 1 101 ? 5.074 20.078 9.008 1 97.5 101 VAL B O 1
ATOM 2267 N N . LEU B 1 102 ? 3.863 21.844 8.398 1 97.12 102 LEU B N 1
ATOM 2268 C CA . LEU B 1 102 ? 5.055 22.672 8.258 1 97.12 102 LEU B CA 1
ATOM 2269 C C . LEU B 1 102 ? 5.84 22.719 9.562 1 97.12 102 LEU B C 1
ATOM 2271 O O . LEU B 1 102 ? 5.254 22.844 10.641 1 97.12 102 LEU B O 1
ATOM 2275 N N . LYS B 1 103 ? 7.113 22.688 9.391 1 95.75 103 LYS B N 1
ATOM 2276 C CA . LYS B 1 103 ? 8.008 22.594 10.539 1 95.75 103 LYS B CA 1
ATOM 2277 C C . LYS B 1 103 ? 7.766 23.734 11.523 1 95.75 103 LYS B C 1
ATOM 2279 O O . LYS B 1 103 ? 7.734 23.516 12.734 1 95.75 103 LYS B O 1
ATOM 2284 N N . GLU B 1 104 ? 7.539 24.891 11.055 1 93.88 104 GLU B N 1
ATOM 2285 C CA . GLU B 1 104 ? 7.355 26.078 11.883 1 93.88 104 GLU B CA 1
ATOM 2286 C C . GLU B 1 104 ? 6.098 25.953 12.75 1 93.88 104 GLU B C 1
ATOM 2288 O O . GLU B 1 104 ? 5.938 26.688 13.727 1 93.88 104 GLU B O 1
ATOM 2293 N N . TYR B 1 105 ? 5.242 25.031 12.477 1 93.69 105 TYR B N 1
ATOM 2294 C CA . TYR B 1 105 ? 3.969 24.891 13.18 1 93.69 105 TYR B CA 1
ATOM 2295 C C . TYR B 1 105 ? 3.898 23.578 13.938 1 93.69 105 TYR B C 1
ATOM 2297 O O . TYR B 1 105 ? 2.812 23.109 14.297 1 93.69 105 TYR B O 1
ATOM 2305 N N . TRP B 1 106 ? 5 22.953 14.148 1 91.19 106 TRP B N 1
ATOM 2306 C CA . TRP B 1 106 ? 5.039 21.672 14.867 1 91.19 106 TRP B CA 1
ATOM 2307 C C . TRP B 1 106 ? 4.727 21.875 16.344 1 91.19 106 TRP B C 1
ATOM 2309 O O . TRP B 1 106 ? 4.926 22.969 16.875 1 91.19 106 TRP B O 1
ATOM 2319 N N . CYS B 1 107 ? 4.16 20.906 16.906 1 88.94 107 CYS B N 1
ATOM 2320 C CA . CYS B 1 107 ? 4 20.766 18.344 1 88.94 107 CYS B CA 1
ATOM 2321 C C . CYS B 1 107 ? 2.986 21.766 18.875 1 88.94 107 CYS B C 1
ATOM 2323 O O . CYS B 1 107 ? 3.098 22.219 20.016 1 88.94 107 CYS B O 1
ATOM 2325 N N . ILE B 1 108 ? 2.107 22.172 18.016 1 90.38 108 ILE B N 1
ATOM 2326 C CA . ILE B 1 108 ? 1.08 23.094 18.516 1 90.38 108 ILE B CA 1
ATOM 2327 C C . ILE B 1 108 ? -0.303 22.484 18.281 1 90.38 108 ILE B C 1
ATOM 2329 O O . ILE B 1 108 ? -1.312 23.188 18.328 1 90.38 108 ILE B O 1
ATOM 2333 N N . GLY B 1 109 ? -0.312 21.188 17.875 1 93.75 109 GLY B N 1
ATOM 2334 C CA . GLY B 1 109 ? -1.569 20.453 17.922 1 93.75 109 GLY B CA 1
ATOM 2335 C C . GLY B 1 109 ? -2.201 20.281 16.547 1 93.75 109 GLY B C 1
ATOM 2336 O O . GLY B 1 109 ? -3.252 19.656 16.422 1 93.75 109 GLY B O 1
ATOM 2337 N N . ILE B 1 110 ? -1.598 20.75 15.508 1 96.44 110 ILE B N 1
ATOM 2338 C CA . ILE B 1 110 ? -2.182 20.719 14.172 1 96.44 110 ILE B CA 1
ATOM 2339 C C . ILE B 1 110 ? -2.311 19.266 13.711 1 96.44 110 ILE B C 1
ATOM 2341 O O . ILE B 1 110 ? -3.363 18.844 13.219 1 96.44 110 ILE B O 1
ATOM 2345 N N . GLY B 1 111 ? -1.224 18.484 13.875 1 97.38 111 GLY B N 1
ATOM 2346 C CA . GLY B 1 111 ? -1.278 17.078 13.508 1 97.38 111 GLY B CA 1
ATOM 2347 C C . GLY B 1 111 ? -2.389 16.312 14.219 1 97.38 111 GLY B C 1
ATOM 2348 O O . GLY B 1 111 ? -3.125 15.555 13.586 1 97.38 111 GLY B O 1
ATOM 2349 N N . LYS B 1 112 ? -2.479 16.562 15.453 1 97.5 112 LYS B N 1
ATOM 2350 C CA . LYS B 1 112 ? -3.516 15.922 16.25 1 97.5 112 LYS B CA 1
ATOM 2351 C C . LYS B 1 112 ? -4.906 16.25 15.719 1 97.5 112 LYS B C 1
ATOM 2353 O O . LYS B 1 112 ? -5.738 15.352 15.555 1 97.5 112 LYS B O 1
ATOM 2358 N N . GLU B 1 113 ? -5.18 17.5 15.43 1 97.44 113 GLU B N 1
ATOM 2359 C CA . GLU B 1 113 ? -6.492 17.938 14.961 1 97.44 113 GLU B CA 1
ATOM 2360 C C . GLU B 1 113 ? -6.805 17.359 13.586 1 97.44 113 GLU B C 1
ATOM 2362 O O . GLU B 1 113 ? -7.957 17.016 13.297 1 97.44 113 GLU B O 1
ATOM 2367 N N . LEU B 1 114 ? -5.793 17.234 12.711 1 98.56 114 LEU B N 1
ATOM 2368 C CA . LEU B 1 114 ? -5.98 16.641 11.398 1 98.56 114 LEU B CA 1
ATOM 2369 C C . LEU B 1 114 ? -6.379 15.164 11.523 1 98.56 114 LEU B C 1
ATOM 2371 O O . LEU B 1 114 ? -7.324 14.719 10.875 1 98.56 114 LEU B O 1
ATOM 2375 N N . VAL B 1 115 ? -5.707 14.43 12.352 1 98.75 115 VAL B N 1
ATOM 2376 C CA . VAL B 1 115 ? -5.992 13.008 12.523 1 98.75 115 VAL B CA 1
ATOM 2377 C C . VAL B 1 115 ? -7.359 12.836 13.18 1 98.75 115 VAL B C 1
ATOM 2379 O O . VAL B 1 115 ? -8.133 11.953 12.797 1 98.75 115 VAL B O 1
ATOM 2382 N N . LYS B 1 116 ? -7.695 13.656 14.125 1 98.44 116 LYS B N 1
ATOM 2383 C CA . LYS B 1 116 ? -9.023 13.617 14.727 1 98.44 116 LYS B CA 1
ATOM 2384 C C . LYS B 1 116 ? -10.109 13.82 13.672 1 98.44 116 LYS B C 1
ATOM 2386 O O . LYS B 1 116 ? -11.156 13.18 13.719 1 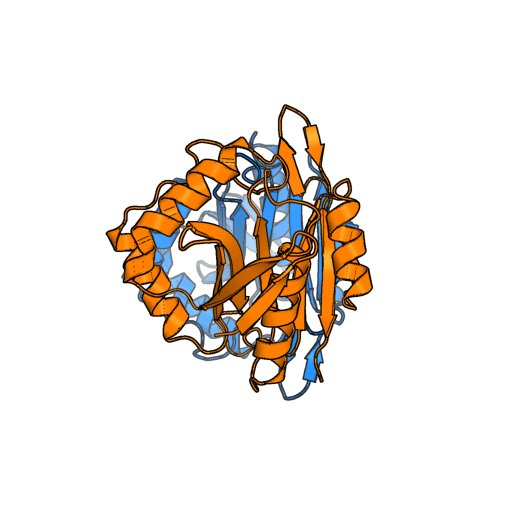98.44 116 LYS B O 1
ATOM 2391 N N . HIS B 1 117 ? -9.844 14.758 12.797 1 98.25 117 HIS B N 1
ATOM 2392 C CA . HIS B 1 117 ? -10.797 14.992 11.719 1 98.25 117 HIS B CA 1
ATOM 2393 C C . HIS B 1 117 ? -10.984 13.742 10.875 1 98.25 117 HIS B C 1
ATOM 2395 O O . HIS B 1 117 ? -12.109 13.391 10.516 1 98.25 117 HIS B O 1
ATOM 2401 N N . LEU B 1 118 ? -9.914 13.078 10.555 1 98.69 118 LEU B N 1
ATOM 2402 C CA . LEU B 1 118 ? -9.984 11.82 9.805 1 98.69 118 LEU B CA 1
ATOM 2403 C C . LEU B 1 118 ? -10.828 10.797 10.547 1 98.69 118 LEU B C 1
ATOM 2405 O O . LEU B 1 118 ? -11.695 10.156 9.945 1 98.69 118 LEU B O 1
ATOM 2409 N N . ILE B 1 119 ? -10.57 10.641 11.836 1 98.56 119 ILE B N 1
ATOM 2410 C CA . ILE B 1 119 ? -11.281 9.648 12.641 1 98.56 119 ILE B CA 1
ATOM 2411 C C . ILE B 1 119 ? -12.781 9.969 12.648 1 98.56 119 ILE B C 1
ATOM 2413 O O . ILE B 1 119 ? -13.609 9.086 12.414 1 98.56 119 ILE B O 1
ATOM 2417 N N . THR B 1 120 ? -13.117 11.25 12.867 1 98 120 THR B N 1
ATOM 2418 C CA . THR B 1 120 ? -14.508 11.68 12.875 1 98 120 THR B CA 1
ATOM 2419 C C . THR B 1 120 ? -15.164 11.445 11.516 1 98 120 THR B C 1
ATOM 2421 O O . THR B 1 120 ? -16.281 10.93 11.445 1 98 120 THR B O 1
ATOM 2424 N N . TRP B 1 121 ? -14.492 11.844 10.461 1 97.75 121 TRP B N 1
ATOM 2425 C CA . TRP B 1 121 ? -14.969 11.633 9.094 1 97.75 121 TRP B CA 1
ATOM 2426 C C . TRP B 1 121 ? -15.273 10.164 8.844 1 97.75 121 TRP B C 1
ATOM 2428 O O . TRP B 1 121 ? -16.312 9.82 8.281 1 97.75 121 TRP B O 1
ATOM 2438 N N . ALA B 1 122 ? -14.352 9.289 9.227 1 98.25 122 ALA B N 1
ATOM 2439 C CA . ALA B 1 122 ? -14.516 7.852 9.031 1 98.25 122 ALA B CA 1
ATOM 2440 C C . ALA B 1 122 ? -15.688 7.316 9.844 1 98.25 122 ALA B C 1
ATOM 2442 O O . ALA B 1 122 ? -16.469 6.5 9.344 1 98.25 122 ALA B O 1
ATOM 2443 N N . GLU B 1 123 ? -15.82 7.738 11.07 1 97.44 123 GLU B N 1
ATOM 2444 C CA . GLU B 1 123 ? -16.906 7.297 11.953 1 97.44 123 GLU B CA 1
ATOM 2445 C C . GLU B 1 123 ? -18.25 7.758 11.43 1 97.44 123 GLU B C 1
ATOM 2447 O O . GLU B 1 123 ? -19.25 7.039 11.555 1 97.44 123 GLU B O 1
ATOM 2452 N N . ASP B 1 124 ? -18.266 8.945 10.977 1 96.31 124 ASP B N 1
ATOM 2453 C CA . ASP B 1 124 ? -19.516 9.516 10.477 1 96.31 124 ASP B CA 1
ATOM 2454 C C . ASP B 1 124 ? -19.953 8.812 9.188 1 96.31 124 ASP B C 1
ATOM 2456 O O . ASP B 1 124 ? -21.141 8.75 8.883 1 96.31 124 ASP B O 1
ATOM 2460 N N . GLY B 1 125 ? -18.922 8.391 8.492 1 94.38 125 GLY B N 1
ATOM 2461 C CA . GLY B 1 125 ? -19.25 7.641 7.285 1 94.38 125 GLY B CA 1
ATOM 2462 C C . GLY B 1 125 ? -19.578 6.188 7.559 1 94.38 125 GLY B C 1
ATOM 2463 O O . GLY B 1 125 ? -19.469 5.719 8.695 1 94.38 125 GLY B O 1
ATOM 2464 N N . ASP B 1 126 ? -20.016 5.402 6.621 1 92.38 126 ASP B N 1
ATOM 2465 C CA . ASP B 1 126 ? -20.453 4.027 6.84 1 92.38 126 ASP B CA 1
ATOM 2466 C C . ASP B 1 126 ? -19.531 3.039 6.129 1 92.38 126 ASP B C 1
ATOM 2468 O O . ASP B 1 126 ? -19.734 1.825 6.207 1 92.38 126 ASP B O 1
ATOM 2472 N N . ILE B 1 127 ? -18.422 3.51 5.645 1 97.38 127 ILE B N 1
ATOM 2473 C CA . ILE B 1 127 ? -17.625 2.623 4.801 1 97.38 127 ILE B CA 1
ATOM 2474 C C . ILE B 1 127 ? -16.375 2.195 5.551 1 97.38 127 ILE B C 1
ATOM 2476 O O . ILE B 1 127 ? -16.109 1 5.695 1 97.38 127 ILE B O 1
ATOM 2480 N N . ILE B 1 128 ? -15.648 3.125 6.125 1 98.62 128 ILE B N 1
ATOM 2481 C CA . ILE B 1 128 ? -14.336 2.854 6.711 1 98.62 128 ILE B CA 1
ATOM 2482 C C . ILE B 1 128 ? -14.516 2.189 8.078 1 98.62 128 ILE B C 1
ATOM 2484 O O . ILE B 1 128 ? -15.25 2.693 8.93 1 98.62 128 ILE B O 1
ATOM 2488 N N . LYS B 1 129 ? -13.812 1.059 8.242 1 98.69 129 LYS B N 1
ATOM 2489 C CA . LYS B 1 129 ? -13.891 0.312 9.5 1 98.69 129 LYS B CA 1
ATOM 2490 C C . LYS B 1 129 ? -12.5 0.077 10.078 1 98.69 129 LYS B C 1
ATOM 2492 O O . LYS B 1 129 ? -12.367 -0.446 11.188 1 98.69 129 LYS B O 1
ATOM 2497 N N . LYS B 1 130 ? -11.477 0.477 9.375 1 98.88 130 LYS B N 1
ATOM 2498 C CA . LYS B 1 130 ? -10.086 0.323 9.789 1 98.88 130 LYS B CA 1
ATOM 2499 C C . LYS B 1 130 ? -9.211 1.418 9.188 1 98.88 130 LYS B C 1
ATOM 2501 O O . LYS B 1 130 ? -9.18 1.595 7.969 1 98.88 130 LYS B O 1
ATOM 2506 N N . ILE B 1 131 ? -8.516 2.195 10 1 98.94 131 ILE B N 1
ATOM 2507 C CA . ILE B 1 131 ? -7.562 3.215 9.578 1 98.94 131 ILE B CA 1
ATOM 2508 C C . ILE B 1 131 ? -6.141 2.756 9.891 1 98.94 131 ILE B C 1
ATOM 2510 O O . ILE B 1 131 ? -5.844 2.379 11.0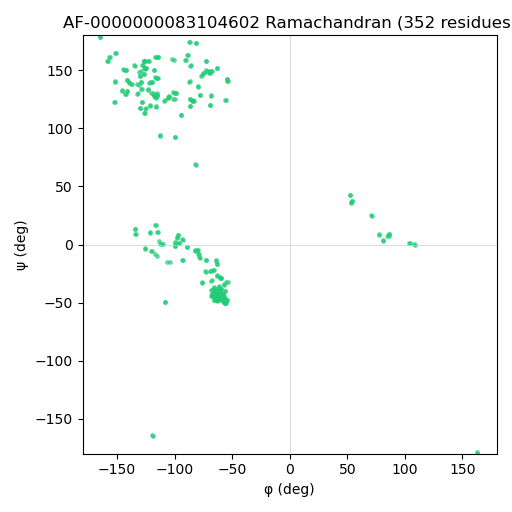31 1 98.94 131 ILE B O 1
ATOM 2514 N N . ASN B 1 132 ? -5.312 2.721 8.914 1 98.88 132 ASN B N 1
ATOM 2515 C CA . ASN B 1 132 ? -3.932 2.281 9.086 1 98.88 132 ASN B CA 1
ATOM 2516 C C . ASN B 1 132 ? -2.947 3.42 8.836 1 98.88 132 ASN B C 1
ATOM 2518 O O . ASN B 1 132 ? -3.293 4.418 8.203 1 98.88 132 ASN B O 1
ATOM 2522 N N . LEU B 1 133 ? -1.794 3.242 9.312 1 98.75 133 LEU B N 1
ATOM 2523 C CA . LEU B 1 133 ? -0.662 4.102 8.984 1 98.75 133 LEU B CA 1
ATOM 2524 C C . LEU B 1 133 ? 0.658 3.367 9.203 1 98.75 133 LEU B C 1
ATOM 2526 O O . LEU B 1 133 ? 0.694 2.334 9.875 1 98.75 133 LEU B O 1
ATOM 2530 N N . ARG B 1 134 ? 1.654 3.895 8.594 1 98.38 134 ARG B N 1
ATOM 2531 C CA . ARG B 1 134 ? 3.047 3.562 8.883 1 98.38 134 ARG B CA 1
ATOM 2532 C C . ARG B 1 134 ? 3.818 4.793 9.344 1 98.38 134 ARG B C 1
ATOM 2534 O O . ARG B 1 134 ? 3.625 5.891 8.812 1 98.38 134 ARG B O 1
ATOM 2541 N N . VAL B 1 135 ? 4.645 4.605 10.297 1 98.5 135 VAL B N 1
ATOM 2542 C CA . VAL B 1 135 ? 5.441 5.688 10.859 1 98.5 135 VAL B CA 1
ATOM 2543 C C . VAL B 1 135 ? 6.844 5.184 11.188 1 98.5 135 VAL B C 1
ATOM 2545 O O . VAL B 1 135 ? 7.008 4.086 11.734 1 98.5 135 VAL B O 1
ATOM 2548 N N . ARG B 1 136 ? 7.824 5.957 10.766 1 97.94 136 ARG B N 1
ATOM 2549 C CA . ARG B 1 136 ? 9.188 5.535 11.07 1 97.94 136 ARG B CA 1
ATOM 2550 C C . ARG B 1 136 ? 9.367 5.293 12.562 1 97.94 136 ARG B C 1
ATOM 2552 O O . ARG B 1 136 ? 8.836 6.043 13.383 1 97.94 136 ARG B O 1
ATOM 2559 N N . GLU B 1 137 ? 10.125 4.305 12.867 1 97.5 137 GLU B N 1
ATOM 2560 C CA . GLU B 1 137 ? 10.195 3.816 14.242 1 97.5 137 GLU B CA 1
ATOM 2561 C C . GLU B 1 137 ? 10.828 4.855 15.164 1 97.5 137 GLU B C 1
ATOM 2563 O O . GLU B 1 137 ? 10.602 4.84 16.375 1 97.5 137 GLU B O 1
ATOM 2568 N N . ASP B 1 138 ? 11.617 5.801 14.633 1 96.69 138 ASP B N 1
ATOM 2569 C CA . ASP B 1 138 ? 12.281 6.801 15.461 1 96.69 138 ASP B CA 1
ATOM 2570 C C . ASP B 1 138 ? 11.477 8.094 15.516 1 96.69 138 ASP B C 1
ATOM 2572 O O . ASP B 1 138 ? 11.922 9.086 16.109 1 96.69 138 ASP B O 1
ATOM 2576 N N . ASN B 1 139 ? 10.336 8.148 14.875 1 96 139 ASN B N 1
ATOM 2577 C CA . ASN B 1 139 ? 9.43 9.281 15 1 96 139 ASN B CA 1
ATOM 2578 C C . ASN B 1 139 ? 8.57 9.164 16.266 1 96 139 ASN B C 1
ATOM 2580 O O . ASN B 1 139 ? 7.355 8.992 16.172 1 96 139 ASN B O 1
ATOM 2584 N N . THR B 1 140 ? 9.164 9.305 17.359 1 96.44 140 THR B N 1
ATOM 2585 C CA . THR B 1 140 ? 8.547 9.023 18.656 1 96.44 140 THR B CA 1
ATOM 2586 C C . THR B 1 140 ? 7.379 9.977 18.906 1 96.44 140 THR B C 1
ATOM 2588 O O . THR B 1 140 ? 6.363 9.578 19.484 1 96.44 140 THR B O 1
ATOM 2591 N N . LYS B 1 141 ? 7.508 11.211 18.516 1 95.06 141 LYS B N 1
ATOM 2592 C CA . LYS B 1 141 ? 6.445 12.195 18.719 1 95.06 141 LYS B CA 1
ATOM 2593 C C . LYS B 1 141 ? 5.168 11.773 17.984 1 95.06 141 LYS B C 1
ATOM 2595 O O . LYS B 1 141 ? 4.078 11.82 18.562 1 95.06 141 LYS B O 1
ATOM 2600 N N . ALA B 1 142 ? 5.297 11.375 16.734 1 97.12 142 ALA B N 1
ATOM 2601 C CA . ALA B 1 142 ? 4.141 10.938 15.961 1 97.12 142 ALA B CA 1
ATOM 2602 C C . ALA B 1 142 ? 3.537 9.664 16.547 1 97.12 142 ALA B C 1
ATOM 2604 O O . ALA B 1 142 ? 2.314 9.555 16.672 1 97.12 142 ALA B O 1
ATOM 2605 N N . ILE B 1 143 ? 4.383 8.719 16.938 1 98.19 143 ILE B N 1
ATOM 2606 C CA . ILE B 1 143 ? 3.934 7.457 17.516 1 98.19 143 ILE B CA 1
ATOM 2607 C C . ILE B 1 143 ? 3.084 7.738 18.75 1 98.19 143 ILE B C 1
ATOM 2609 O O . ILE B 1 143 ? 2 7.172 18.906 1 98.19 143 ILE B O 1
ATOM 2613 N N . GLU B 1 144 ? 3.562 8.594 19.609 1 97.75 144 GLU B N 1
ATOM 2614 C CA . GLU B 1 144 ? 2.84 8.938 20.828 1 97.75 144 GLU B CA 1
ATOM 2615 C C . GLU B 1 144 ? 1.496 9.586 20.516 1 97.75 144 GLU B C 1
ATOM 2617 O O . GLU B 1 144 ? 0.497 9.32 21.188 1 97.75 144 GLU B O 1
ATOM 2622 N N . LEU B 1 145 ? 1.509 10.453 19.578 1 97.69 145 LEU B N 1
ATOM 2623 C CA . LEU B 1 145 ? 0.265 11.078 19.141 1 97.69 145 LEU B CA 1
ATOM 2624 C C . LEU B 1 145 ? -0.755 10.031 18.719 1 97.69 145 LEU B C 1
ATOM 2626 O O . LEU B 1 145 ? -1.909 10.07 19.141 1 97.69 145 LEU B O 1
ATOM 2630 N N . TYR B 1 146 ? -0.324 9.102 17.859 1 98.75 146 TYR B N 1
ATOM 2631 C CA . TYR B 1 146 ? -1.235 8.086 17.344 1 98.75 146 TYR B CA 1
ATOM 2632 C C . TYR B 1 146 ? -1.74 7.188 18.453 1 98.75 146 TYR B C 1
ATOM 2634 O O . TYR B 1 146 ? -2.92 6.828 18.5 1 98.75 146 TYR B O 1
ATOM 2642 N N . LYS B 1 147 ? -0.847 6.836 19.359 1 98.69 147 LYS B N 1
ATOM 2643 C CA . LYS B 1 147 ? -1.263 6.055 20.516 1 98.69 147 LYS B CA 1
ATOM 2644 C C . LYS B 1 147 ? -2.334 6.785 21.312 1 98.69 147 LYS B C 1
ATOM 2646 O O . LYS B 1 147 ? -3.34 6.191 21.703 1 98.69 147 LYS B O 1
ATOM 2651 N N . LYS B 1 148 ? -2.117 8.047 21.578 1 98.25 148 LYS B N 1
ATOM 2652 C CA . LYS B 1 148 ? -3.059 8.859 22.344 1 98.25 148 LYS B CA 1
ATOM 2653 C C . LYS B 1 148 ? -4.422 8.914 21.656 1 98.25 148 LYS B C 1
ATOM 2655 O O . LYS B 1 148 ? -5.453 9.031 22.312 1 98.25 148 LYS B O 1
ATOM 2660 N N . LEU B 1 149 ? -4.414 8.797 20.375 1 98.44 149 LEU B N 1
ATOM 2661 C CA . LEU B 1 149 ? -5.648 8.875 19.594 1 98.44 149 LEU B CA 1
ATOM 2662 C C . LEU B 1 149 ? -6.285 7.5 19.438 1 98.44 149 LEU B C 1
ATOM 2664 O O . LEU B 1 149 ? -7.297 7.359 18.75 1 98.44 149 LEU B O 1
ATOM 2668 N N . GLY B 1 150 ? -5.641 6.457 19.969 1 98.62 150 GLY B N 1
ATOM 2669 C CA . GLY B 1 150 ? -6.277 5.148 20.047 1 98.62 150 GLY B CA 1
ATOM 2670 C C . GLY B 1 150 ? -5.688 4.145 19.078 1 98.62 150 GLY B C 1
ATOM 2671 O O . GLY B 1 150 ? -6.113 2.988 19.031 1 98.62 150 GLY B O 1
ATOM 2672 N N . PHE B 1 151 ? -4.723 4.547 18.297 1 98.88 151 PHE B N 1
ATOM 2673 C CA . PHE B 1 151 ? -4.086 3.605 17.391 1 98.88 151 PHE B CA 1
ATOM 2674 C C . PHE B 1 151 ? -3.26 2.582 18.156 1 98.88 151 PHE B C 1
ATOM 2676 O O . PHE B 1 151 ? -2.639 2.914 19.172 1 98.88 151 PHE B O 1
ATOM 2683 N N . LYS B 1 152 ? -3.207 1.403 17.609 1 98.81 152 LYS B N 1
ATOM 2684 C CA . LYS B 1 152 ? -2.43 0.318 18.203 1 98.81 152 LYS B CA 1
ATOM 2685 C C . LYS B 1 152 ? -1.281 -0.098 17.297 1 98.81 152 LYS B C 1
ATOM 2687 O O . LYS B 1 152 ? -1.434 -0.131 16.078 1 98.81 152 LYS B O 1
ATOM 2692 N N . LYS B 1 153 ? -0.187 -0.432 17.891 1 98.62 153 LYS B N 1
ATOM 2693 C CA . LYS B 1 153 ? 0.912 -1.024 17.141 1 98.62 153 LYS B CA 1
ATOM 2694 C C . LYS B 1 153 ? 0.551 -2.426 16.656 1 98.62 153 LYS B C 1
ATOM 2696 O O . LYS B 1 153 ? 0.125 -3.271 17.438 1 98.62 153 LYS B O 1
ATOM 2701 N N . GLU B 1 154 ? 0.739 -2.619 15.406 1 98.75 154 GLU B N 1
ATOM 2702 C CA . GLU B 1 154 ? 0.351 -3.904 14.836 1 98.75 154 GLU B CA 1
ATOM 2703 C C . GLU B 1 154 ? 1.562 -4.656 14.289 1 98.75 154 GLU B C 1
ATOM 2705 O O . GLU B 1 154 ? 1.451 -5.816 13.891 1 98.75 154 GLU B O 1
ATOM 2710 N N . GLY B 1 155 ? 2.666 -4.031 14.242 1 98.56 155 GLY B N 1
ATOM 2711 C CA . GLY B 1 155 ? 3.877 -4.691 13.781 1 98.56 155 GLY B CA 1
ATOM 2712 C C . GLY B 1 155 ? 4.973 -3.717 13.391 1 98.56 155 GLY B C 1
ATOM 2713 O O . GLY B 1 155 ? 4.832 -2.506 13.586 1 98.56 155 GLY B O 1
ATOM 2714 N N . ILE B 1 156 ? 6.078 -4.254 12.953 1 98.56 156 ILE B N 1
ATOM 2715 C CA . ILE B 1 156 ? 7.23 -3.486 12.492 1 98.56 156 ILE B CA 1
ATOM 2716 C C . ILE B 1 156 ? 7.656 -3.973 11.109 1 98.56 156 ILE B C 1
ATOM 2718 O O . ILE B 1 156 ? 7.852 -5.172 10.898 1 98.56 156 ILE B O 1
ATOM 2722 N N . ILE B 1 157 ? 7.688 -3.117 10.156 1 98.56 157 ILE B N 1
ATOM 2723 C CA . ILE B 1 157 ? 8.188 -3.414 8.82 1 98.56 157 ILE B CA 1
ATOM 2724 C C . ILE B 1 157 ? 9.656 -3.021 8.719 1 98.56 157 ILE B C 1
ATOM 2726 O O . ILE B 1 157 ? 9.992 -1.835 8.703 1 98.56 157 ILE B O 1
ATOM 2730 N N . THR B 1 158 ? 10.5 -3.959 8.609 1 98.62 158 THR B N 1
ATOM 2731 C CA . THR B 1 158 ? 11.93 -3.686 8.555 1 98.62 158 THR B CA 1
ATOM 2732 C C . THR B 1 158 ? 12.328 -3.119 7.195 1 98.62 158 THR B C 1
ATOM 2734 O O . THR B 1 158 ? 11.648 -3.367 6.195 1 98.62 158 THR B O 1
ATOM 2737 N N . ARG B 1 159 ? 13.352 -2.23 7.168 1 98.44 159 ARG B N 1
ATOM 2738 C CA . ARG B 1 159 ? 13.922 -1.646 5.957 1 98.44 159 ARG B CA 1
ATOM 2739 C C . ARG B 1 159 ? 12.836 -1.024 5.09 1 98.44 159 ARG B C 1
ATOM 2741 O O . ARG B 1 159 ? 12.836 -1.195 3.867 1 98.44 159 ARG B O 1
ATOM 2748 N N . ASP B 1 160 ? 11.945 -0.346 5.734 1 98.44 160 ASP B N 1
ATOM 2749 C CA . ASP B 1 160 ? 10.797 0.237 5.039 1 98.44 160 ASP B CA 1
ATOM 2750 C C . ASP B 1 160 ? 11.211 1.487 4.262 1 98.44 160 ASP B C 1
ATOM 2752 O O . ASP B 1 160 ? 10.664 1.768 3.193 1 98.44 160 ASP B O 1
ATOM 2756 N N . LEU B 1 161 ? 12.156 2.23 4.758 1 97.81 161 LEU B N 1
ATOM 2757 C CA . LEU B 1 161 ? 12.656 3.455 4.141 1 97.81 161 LEU B CA 1
ATOM 2758 C C . LEU B 1 161 ? 14.18 3.432 4.043 1 97.81 161 LEU B C 1
ATOM 2760 O O . LEU B 1 161 ? 14.852 2.834 4.891 1 97.81 161 LEU B O 1
ATOM 2764 N N . TYR B 1 162 ? 14.695 4.086 3.021 1 97.19 162 TYR B N 1
ATOM 2765 C CA . TYR B 1 162 ? 16.125 4.273 2.842 1 97.19 162 TYR B CA 1
ATOM 2766 C C . TYR B 1 162 ? 16.469 5.75 2.674 1 97.19 162 TYR B C 1
ATOM 2768 O O . TYR B 1 162 ? 15.992 6.402 1.74 1 97.19 162 TYR B O 1
ATOM 2776 N N . LEU B 1 163 ? 17.219 6.273 3.592 1 94.31 163 LEU B N 1
ATOM 2777 C CA . LEU B 1 163 ? 17.609 7.68 3.592 1 94.31 163 LEU B CA 1
ATOM 2778 C C . LEU B 1 163 ? 19.047 7.848 4.082 1 94.31 163 LEU B C 1
ATOM 2780 O O . LEU B 1 163 ? 19.406 7.324 5.137 1 94.31 163 LEU B O 1
ATOM 2784 N N . ASN B 1 164 ? 19.828 8.578 3.318 1 92.31 164 ASN B N 1
ATOM 2785 C CA . ASN B 1 164 ? 21.203 8.922 3.695 1 92.31 164 ASN B CA 1
ATOM 2786 C C . ASN B 1 164 ? 22.016 7.68 4.023 1 92.31 164 ASN B C 1
ATOM 2788 O O . ASN B 1 164 ? 22.688 7.629 5.059 1 92.31 164 ASN B O 1
ATOM 2792 N N . GLY B 1 165 ? 21.812 6.641 3.316 1 94.81 165 GLY B N 1
ATOM 2793 C CA . GLY B 1 165 ? 22.641 5.453 3.445 1 94.81 165 GLY B CA 1
ATOM 2794 C C . GLY B 1 165 ? 22.172 4.516 4.543 1 94.81 165 GLY B C 1
ATOM 2795 O O . GLY B 1 165 ? 22.859 3.541 4.867 1 94.81 165 GLY B O 1
ATOM 2796 N N . LYS B 1 166 ? 21.031 4.801 5.074 1 96.69 166 LYS B N 1
ATOM 2797 C CA . LYS B 1 166 ? 20.547 3.998 6.191 1 96.69 166 LYS B CA 1
ATOM 2798 C C . LYS B 1 166 ? 19.109 3.518 5.934 1 96.69 166 LYS B C 1
ATOM 2800 O O . LYS B 1 166 ? 18.281 4.262 5.402 1 96.69 166 LYS B O 1
ATOM 2805 N N . TYR B 1 167 ? 18.906 2.252 6.328 1 97.62 167 TYR B N 1
ATOM 2806 C CA . TYR B 1 167 ? 17.562 1.723 6.324 1 97.62 167 TYR B CA 1
ATOM 2807 C C . TYR B 1 167 ? 16.844 2.027 7.641 1 97.62 167 TYR B C 1
ATOM 2809 O O . TYR B 1 167 ? 17.453 1.934 8.711 1 97.62 167 TYR B O 1
ATOM 2817 N N . TYR B 1 168 ? 15.602 2.359 7.508 1 98.06 168 TYR B N 1
ATOM 2818 C CA . TYR B 1 168 ? 14.75 2.576 8.672 1 98.06 168 TYR B CA 1
ATOM 2819 C C . TYR B 1 168 ? 13.547 1.645 8.648 1 98.06 168 TYR B C 1
ATOM 2821 O O . TYR B 1 168 ? 12.953 1.414 7.594 1 98.06 168 TYR B O 1
ATOM 2829 N N . SER B 1 169 ? 13.227 1.152 9.836 1 98.5 169 SER B N 1
ATOM 2830 C CA . SER B 1 169 ? 11.984 0.4 9.984 1 98.5 169 SER B CA 1
ATOM 2831 C C . SER B 1 169 ? 10.805 1.327 10.266 1 98.5 169 SER B C 1
ATOM 2833 O O . SER B 1 169 ? 10.992 2.455 10.719 1 98.5 169 SER B O 1
ATOM 2835 N N . SER B 1 170 ? 9.664 0.859 9.898 1 98.62 170 SER B N 1
ATOM 2836 C CA . SER B 1 170 ? 8.43 1.566 10.227 1 98.62 170 SER B CA 1
ATOM 2837 C C . SER B 1 170 ? 7.547 0.733 11.148 1 98.62 170 SER B C 1
ATOM 2839 O O . SER B 1 170 ? 7.496 -0.492 11.031 1 98.62 170 SER B O 1
ATOM 2841 N N . ILE B 1 171 ? 6.902 1.424 12.039 1 98.75 171 ILE B N 1
ATOM 2842 C CA . ILE B 1 171 ? 5.867 0.797 12.852 1 98.75 171 ILE B CA 1
ATOM 2843 C C . ILE B 1 171 ? 4.531 0.855 12.109 1 98.75 171 ILE B C 1
ATOM 2845 O O . ILE B 1 171 ? 4.121 1.917 11.633 1 98.75 171 ILE B O 1
ATOM 2849 N N . GLN B 1 172 ? 3.924 -0.27 11.93 1 98.69 172 GLN B N 1
ATOM 2850 C CA . GLN B 1 172 ? 2.555 -0.356 11.43 1 98.69 172 GLN B CA 1
ATOM 2851 C C . GLN B 1 172 ? 1.545 -0.174 12.562 1 98.69 172 GLN B C 1
ATOM 2853 O O . GLN B 1 172 ? 1.591 -0.892 13.562 1 98.69 172 GLN B O 1
ATOM 2858 N N . MET B 1 173 ? 0.662 0.812 12.406 1 98.88 173 MET B N 1
ATOM 2859 C CA . MET B 1 173 ? -0.368 1.055 13.406 1 98.88 173 MET B CA 1
ATOM 2860 C C . MET B 1 173 ? -1.757 1.052 12.781 1 98.88 173 MET B C 1
ATOM 2862 O O . MET B 1 173 ? -1.901 1.326 11.586 1 98.88 173 MET B O 1
ATOM 2866 N N . GLY B 1 174 ? -2.725 0.683 13.57 1 98.81 174 GLY B N 1
ATOM 2867 C CA . GLY B 1 174 ? -4.094 0.613 13.086 1 98.81 174 GLY B CA 1
ATOM 2868 C C . GLY B 1 174 ? -5.117 1.018 14.125 1 98.81 174 GLY B C 1
ATOM 2869 O O . GLY B 1 174 ? -4.863 0.906 15.328 1 98.81 174 GLY B O 1
ATOM 2870 N N . LEU B 1 175 ? -6.207 1.549 13.719 1 98.88 175 LEU B N 1
ATOM 2871 C CA . LEU B 1 175 ? -7.375 1.895 14.523 1 98.88 175 LEU B CA 1
ATOM 2872 C C . LEU B 1 175 ? -8.641 1.263 13.945 1 98.88 175 LEU B C 1
ATOM 2874 O O . LEU B 1 175 ? -9.023 1.558 12.812 1 98.88 175 LEU B O 1
ATOM 2878 N N . GLU B 1 176 ? -9.227 0.339 14.656 1 98.62 176 GLU B N 1
ATOM 2879 C CA . GLU B 1 176 ? -10.508 -0.253 14.273 1 98.62 176 GLU B CA 1
ATOM 2880 C C . GLU B 1 176 ? -11.672 0.658 14.648 1 98.62 176 GLU B C 1
ATOM 2882 O O . GLU B 1 176 ? -11.688 1.241 15.734 1 98.62 176 GLU B O 1
ATOM 2887 N N . LEU B 1 177 ? -12.578 0.774 13.711 1 97.25 177 LEU B N 1
ATOM 2888 C CA . LEU B 1 177 ? -13.758 1.593 13.945 1 97.25 177 LEU B CA 1
ATOM 2889 C C . LEU B 1 177 ? -15.023 0.737 13.953 1 97.25 177 LEU B C 1
ATOM 2891 O O . LEU B 1 177 ? -15.164 -0.164 13.125 1 97.25 177 LEU B O 1
ATOM 2895 N N . ASP B 1 178 ? -15.945 0.753 14.914 1 85.94 178 ASP B N 1
ATOM 2896 C CA . ASP B 1 178 ? -17.172 -0.025 15.031 1 85.94 178 ASP B CA 1
ATOM 2897 C C . ASP B 1 178 ? -18.328 0.661 14.305 1 85.94 178 ASP B C 1
ATOM 2899 O O . ASP B 1 178 ? -18.391 1.891 14.242 1 85.94 178 ASP B O 1
#

InterPro domains:
  IPR000182 GNAT domain [PF00583] (52-151)
  IPR000182 GNAT domain [PS51186] (12-178)
  IPR016181 Acyl-CoA N-acyltransferase [SSF55729] (9-175)

Radius of gyration: 21.58 Å; Cα contacts (8 Å, |Δi|>4): 717; chains: 2; bounding box: 43×68×48 Å

Nearest PDB structures (foldseek):
  2i79-assembly3_D  TM=9.831E-01  e=1.644E-20  Streptococcus pneumoniae TIGR4
  2i79-assembly1_E  TM=9.824E-01  e=6.582E-20  Streptococcus pneumoniae TIGR4
  2vi7-assembly2_C  TM=8.546E-01  e=6.494E-13  Pseudomonas aeruginosa
  5wif-assembly1_C  TM=7.680E-01  e=9.229E-12  Yersinia pestis
  3pzj-assembly1_A  TM=7.155E-01  e=8.942E-09  Chromobacterium violaceum

Foldseek 3Di:
DDWDQWPVRFIKDKDFDALVCLVLVVVQCQQVQDVDPWDQHHHPRDDDDSVRSSVVSVVQVPDLQWTKMFMDTPNHTFKIKIWDWDPDPVTRQETEMDMDGHPVCPPGCPRLVVVVVVVVSSQVGDRHFKYKYKTWPPPVVVVVSCVVVPKDFDDKAWQPHDDPRDGTIITIIMDGHD/DDWDQWPVRFIKDKDFDALVCLVLVVVVCQQVQDVDPWDQHHHPRDDDDSVRSSVVSVVQVPDLQWTKMFMDTPNHTFKIKTWDWDPDPVTRQETEMDMDGHPVCPPGCPRLVVVVVVVVSSQVGDRHFKYKYKTWPPPVVVVVSCVVVPKDFDDKAWQPHDDPRDGTIITIIMDGHD

Secondary structure (DSSP, 8-state):
-EEEE-TTSPEEEEEE--GGGHHHHHHHHHHHTTT-SSSS--TT-----HHHHHHHHHHHHT-SSEEEEEEEETTEEEEEEEEEE-SSGGGTTEEEEEEEE-GGGTTSSHHHHHHHHHHHHHHHSSS--EEEEEEETT-HHHHHHHHHTT-EEEEEEEEEEEETTEEEEEEEEEEE--/-EEEE-TTSPEEEEEE--GGGHHHHHHHHHHHTTT-SSSS--TT-----HHHHHHHHHHHHT-SSEEEEEEEETTEEEEEEEEEE-SSTTTTTEEEEEEEE-GGGTTSSHHHHHHHHHHHHHHHSSS--EEEEEEETT-HHHHHHHHHTT-EEEEEEEEEEEETTEEEEEEEEEEE--

pLDDT: mean 95.46, std 4.97, range [73.38, 98.94]